Protein AF-A0AAV2ZJT6-F1 (afdb_monomer)

Solvent-accessible surface area (backbone atoms only — not comparable to full-atom values): 19832 Å² total; per-residue (Å²): 139,85,86,78,82,79,82,78,86,83,82,84,78,84,78,89,78,90,81,81,92,81,90,79,84,88,78,92,77,84,87,86,88,82,89,79,92,77,94,75,93,72,88,73,80,78,74,79,75,73,78,72,83,71,79,66,79,66,50,73,65,56,55,50,50,56,49,50,52,54,50,52,52,53,49,54,52,49,52,54,50,52,52,50,51,52,52,51,53,51,50,54,56,43,58,77,75,47,55,73,71,56,49,52,51,48,52,54,53,52,51,52,49,53,52,51,51,51,47,49,52,60,76,41,67,83,38,82,87,46,49,64,57,49,50,50,52,50,52,50,51,51,48,51,51,51,50,50,52,48,48,49,68,76,55,57,73,74,79,64,78,66,73,71,72,54,61,64,61,54,50,51,52,52,52,50,50,53,51,51,53,50,49,55,52,50,53,51,51,50,50,51,51,52,51,49,52,55,51,50,57,55,51,56,65,62,58,77,79,65,89,78,82,89,82,91,84,88,88,88,80,90,77,78,96,78,70,81,75,58,57,63,59,49,51,52,50,50,51,51,53,51,49,51,52,52,50,52,54,48,52,56,50,51,52,56,48,51,54,50,50,55,51,49,54,53,50,53,52,50,50,54,52,49,50,50,52,51,50,52,52,48,48,57,57,79,43,62,77,47,70,65,59,76,41,52,69,56,53,52,52,53,53,61,71,68,54,77,94,80,85,86,88,86,87,128

Nearest PDB structures (foldseek):
  5f5p-assembly2_G  TM=2.891E-01  e=8.525E+00  Homo sapiens

Radius of gyration: 43.5 Å; Cα contacts (8 Å, |Δi|>4): 27; chains: 1; bounding box: 106×66×152 Å

Structure (mmCIF, N/CA/C/O backbone):
data_AF-A0AAV2ZJT6-F1
#
_entry.id   AF-A0AAV2ZJT6-F1
#
loop_
_atom_site.group_PDB
_atom_site.id
_atom_site.type_symbol
_atom_site.label_atom_id
_atom_site.label_alt_id
_atom_site.label_comp_id
_atom_site.label_asym_id
_atom_site.label_entity_id
_atom_site.label_seq_id
_atom_site.pdbx_PDB_ins_code
_atom_site.Cartn_x
_atom_site.Cartn_y
_atom_site.Cartn_z
_atom_site.occupancy
_atom_site.B_iso_or_equiv
_atom_site.auth_seq_id
_atom_site.auth_comp_id
_atom_site.auth_asym_id
_atom_site.auth_atom_id
_atom_site.pdbx_PDB_model_num
ATOM 1 N N . MET A 1 1 ? -1.904 -44.479 -3.292 1.00 38.16 1 MET A N 1
ATOM 2 C CA . MET A 1 1 ? -2.074 -43.402 -2.295 1.00 38.16 1 MET A CA 1
ATOM 3 C C . MET A 1 1 ? -0.726 -42.728 -2.102 1.00 38.16 1 MET A C 1
ATOM 5 O O . MET A 1 1 ? 0.174 -43.356 -1.567 1.00 38.16 1 MET A O 1
ATOM 9 N N . ALA A 1 2 ? -0.547 -41.520 -2.636 1.00 36.09 2 ALA A N 1
ATOM 10 C CA . ALA A 1 2 ? 0.710 -40.778 -2.547 1.00 36.09 2 ALA A CA 1
ATOM 11 C C . ALA A 1 2 ? 0.514 -39.602 -1.583 1.00 36.09 2 ALA A C 1
ATOM 13 O O . ALA A 1 2 ? -0.219 -38.663 -1.887 1.00 36.09 2 ALA A O 1
ATOM 14 N N . SER A 1 3 ? 1.126 -39.696 -0.402 1.00 39.28 3 SER A N 1
ATOM 15 C CA . SER A 1 3 ? 1.146 -38.632 0.603 1.00 39.28 3 SER A CA 1
ATOM 16 C C . SER A 1 3 ? 2.279 -37.660 0.273 1.00 39.28 3 SER A C 1
ATOM 18 O O . SER A 1 3 ? 3.456 -37.984 0.426 1.00 39.28 3 SER A O 1
ATOM 20 N N . GLY A 1 4 ? 1.923 -36.484 -0.244 1.00 41.34 4 GLY A N 1
ATOM 21 C CA . GLY A 1 4 ? 2.843 -35.367 -0.431 1.00 41.34 4 GLY A CA 1
ATOM 22 C C . GLY A 1 4 ? 2.945 -34.551 0.854 1.00 41.34 4 GLY A C 1
ATOM 23 O O . GLY A 1 4 ? 2.030 -33.797 1.184 1.00 41.34 4 GLY A O 1
ATOM 24 N N . VAL A 1 5 ? 4.064 -34.690 1.564 1.00 45.91 5 VAL A N 1
ATOM 25 C CA . VAL A 1 5 ? 4.420 -33.873 2.731 1.00 45.91 5 VAL A CA 1
ATOM 26 C C . VAL A 1 5 ? 4.658 -32.431 2.272 1.00 45.91 5 VAL A C 1
ATOM 28 O O . VAL A 1 5 ? 5.620 -32.141 1.560 1.00 45.91 5 VAL A O 1
ATOM 31 N N . ARG A 1 6 ? 3.767 -31.516 2.667 1.00 49.47 6 ARG A N 1
ATOM 32 C CA . ARG A 1 6 ? 3.928 -30.071 2.464 1.00 49.47 6 ARG A CA 1
ATOM 33 C C . ARG A 1 6 ? 4.940 -29.551 3.487 1.00 49.47 6 ARG A C 1
ATOM 35 O O . ARG A 1 6 ? 4.666 -29.580 4.681 1.00 49.47 6 ARG A O 1
ATOM 42 N N . ARG A 1 7 ? 6.106 -29.085 3.030 1.00 45.44 7 ARG A N 1
ATOM 43 C CA . ARG A 1 7 ? 7.038 -28.316 3.870 1.00 45.44 7 ARG A CA 1
ATOM 44 C C . ARG A 1 7 ? 6.445 -26.928 4.110 1.00 45.44 7 ARG A C 1
ATOM 46 O O . ARG A 1 7 ? 6.243 -26.182 3.153 1.00 45.44 7 ARG A O 1
ATOM 53 N N . GLY A 1 8 ? 6.144 -26.626 5.370 1.00 40.59 8 GLY A N 1
ATOM 54 C CA . GLY A 1 8 ? 5.831 -25.277 5.831 1.00 40.59 8 GLY A CA 1
ATOM 55 C C . GLY A 1 8 ? 7.055 -24.368 5.719 1.00 40.59 8 GLY A C 1
ATOM 56 O O . GLY A 1 8 ? 8.192 -24.828 5.810 1.00 40.59 8 GLY A O 1
ATOM 57 N N . VAL A 1 9 ? 6.797 -23.091 5.461 1.00 37.19 9 VAL A N 1
ATOM 58 C CA . VAL A 1 9 ? 7.782 -22.008 5.491 1.00 37.19 9 VAL A CA 1
ATOM 59 C C . VAL A 1 9 ? 7.888 -21.545 6.943 1.00 37.19 9 VAL A C 1
ATOM 61 O O . VAL A 1 9 ? 6.897 -21.068 7.491 1.00 37.19 9 VAL A O 1
ATOM 64 N N . GLU A 1 10 ? 9.057 -21.711 7.559 1.00 39.75 10 GLU A N 1
ATOM 65 C CA . GLU A 1 10 ? 9.407 -21.041 8.816 1.00 39.75 10 GLU A CA 1
ATOM 66 C C . GLU A 1 10 ? 9.869 -19.613 8.505 1.00 39.75 10 GLU A C 1
ATOM 68 O O . GLU A 1 10 ? 10.658 -19.386 7.583 1.00 39.75 10 GLU A O 1
ATOM 73 N N . PHE A 1 11 ? 9.328 -18.652 9.250 1.00 34.97 11 PHE A N 1
ATOM 74 C CA . PHE A 1 11 ? 9.766 -17.264 9.251 1.00 34.97 11 PHE A CA 1
ATOM 75 C C . PHE A 1 11 ? 10.739 -17.086 10.417 1.00 34.97 11 PHE A C 1
ATOM 77 O O . PHE A 1 11 ? 10.340 -17.237 11.567 1.00 34.97 11 PHE A O 1
ATOM 84 N N . ASP A 1 12 ? 11.999 -16.776 10.113 1.00 43.06 12 ASP A N 1
ATOM 85 C CA . ASP A 1 12 ? 12.955 -16.310 11.116 1.00 43.06 12 ASP A CA 1
ATOM 86 C C . ASP A 1 12 ? 12.688 -14.825 11.412 1.00 43.06 12 ASP A C 1
ATOM 88 O O . ASP A 1 12 ? 12.829 -13.969 10.531 1.00 43.06 12 ASP A O 1
ATOM 92 N N . ASP A 1 13 ? 12.307 -14.534 12.657 1.00 36.66 13 ASP A N 1
ATOM 93 C CA . ASP A 1 13 ? 12.248 -13.182 13.218 1.00 36.66 13 ASP A CA 1
ATOM 94 C C . ASP A 1 13 ? 13.669 -12.603 13.371 1.00 36.66 13 ASP A C 1
ATOM 96 O O . ASP A 1 13 ? 14.531 -13.240 13.989 1.00 36.66 13 ASP A O 1
ATOM 100 N N . PRO A 1 14 ? 13.957 -11.389 12.866 1.00 47.06 14 PRO A N 1
ATOM 101 C CA . PRO A 1 14 ? 15.216 -10.723 13.155 1.00 47.06 14 PRO A CA 1
ATOM 102 C C . PRO A 1 14 ? 15.160 -10.068 14.540 1.00 47.06 14 PRO A C 1
ATOM 104 O O . PRO A 1 14 ? 14.375 -9.153 14.776 1.00 47.06 14 PRO A O 1
ATOM 107 N N . LYS A 1 15 ? 16.029 -10.533 15.442 1.00 41.72 15 LYS A N 1
ATOM 108 C CA . LYS A 1 15 ? 16.349 -9.853 16.701 1.00 41.72 15 LYS A CA 1
ATOM 109 C C . LYS A 1 15 ? 17.126 -8.561 16.441 1.00 41.72 15 LYS A C 1
ATOM 111 O O . LYS A 1 15 ? 17.995 -8.522 15.569 1.00 41.72 15 LYS A O 1
ATOM 116 N N . ASP A 1 16 ? 16.800 -7.556 17.245 1.00 44.41 16 ASP A N 1
ATOM 117 C CA . ASP A 1 16 ? 17.513 -6.294 17.429 1.00 44.41 16 ASP A CA 1
ATOM 118 C C . ASP A 1 16 ? 18.993 -6.511 17.766 1.00 44.41 16 ASP A C 1
ATOM 120 O O . ASP A 1 16 ? 19.287 -7.258 18.694 1.00 44.41 16 ASP A O 1
ATOM 124 N N . GLU A 1 17 ? 19.895 -5.798 17.083 1.00 39.19 17 GLU A N 1
ATOM 125 C CA . GLU A 1 17 ? 21.181 -5.358 17.646 1.00 39.19 17 GLU A CA 1
ATOM 126 C C . GLU A 1 17 ? 21.579 -4.008 17.021 1.00 39.19 17 GLU A C 1
ATOM 128 O O . GLU A 1 17 ? 21.957 -3.908 15.850 1.00 39.19 17 GLU A O 1
ATOM 133 N N . GLU A 1 18 ? 21.476 -2.955 17.832 1.00 40.94 18 GLU A N 1
ATOM 134 C CA . GLU A 1 18 ? 22.298 -1.753 17.727 1.00 40.94 18 GLU A CA 1
ATOM 135 C C . GLU A 1 18 ? 23.755 -2.121 18.056 1.00 40.94 18 GLU A C 1
ATOM 137 O O . GLU A 1 18 ? 23.985 -2.836 19.024 1.00 40.94 18 GLU A O 1
ATOM 142 N N . HIS A 1 19 ? 24.728 -1.646 17.266 1.00 35.78 19 HIS A N 1
ATOM 143 C CA . HIS A 1 19 ? 25.992 -1.052 17.742 1.00 35.78 19 HIS A CA 1
ATOM 144 C C . HIS A 1 19 ? 26.893 -0.601 16.569 1.00 35.78 19 HIS A C 1
ATOM 146 O O . HIS A 1 19 ? 27.252 -1.363 15.674 1.00 35.78 19 HIS A O 1
ATOM 152 N N . GLU A 1 20 ? 27.189 0.698 16.608 1.00 35.12 20 GLU A N 1
ATOM 153 C CA . GLU A 1 20 ? 28.385 1.469 16.224 1.00 35.12 20 GLU A CA 1
ATOM 154 C C . GLU A 1 20 ? 29.492 0.892 15.301 1.00 35.12 20 GLU A C 1
ATOM 156 O O . GLU A 1 20 ? 30.120 -0.136 15.532 1.00 35.12 20 GLU A O 1
ATOM 161 N N . GLU A 1 21 ? 29.777 1.689 14.262 1.00 36.28 21 GLU A N 1
ATOM 162 C CA . GLU A 1 21 ? 31.087 2.193 13.802 1.00 36.28 21 GLU A CA 1
ATOM 163 C C . GLU A 1 21 ? 32.402 1.436 14.135 1.00 36.28 21 GLU A C 1
ATOM 165 O O . GLU A 1 21 ? 32.933 1.514 15.234 1.00 36.28 21 GLU A O 1
ATOM 170 N N . HIS A 1 22 ? 33.031 0.823 13.116 1.00 32.81 22 HIS A N 1
ATOM 171 C CA . HIS A 1 22 ? 34.330 1.226 12.518 1.00 32.81 22 HIS A CA 1
ATOM 172 C C . HIS A 1 22 ? 35.025 0.080 11.735 1.00 32.81 22 HIS A C 1
ATOM 174 O O . HIS A 1 22 ? 35.281 -1.011 12.227 1.00 32.81 22 HIS A O 1
ATOM 180 N N . VAL A 1 23 ? 35.386 0.395 10.483 1.00 37.47 23 VAL A N 1
ATOM 181 C CA . VAL A 1 23 ? 36.616 0.035 9.733 1.00 37.47 23 VAL A CA 1
ATOM 182 C C . VAL A 1 23 ? 37.277 -1.343 9.975 1.00 37.47 23 VAL A C 1
ATOM 184 O O . VAL A 1 23 ? 38.026 -1.511 10.925 1.00 37.47 23 VAL A O 1
ATOM 187 N N . ALA A 1 24 ? 37.217 -2.242 8.975 1.00 34.41 24 ALA A N 1
ATOM 188 C CA . ALA A 1 24 ? 38.392 -2.824 8.282 1.00 34.41 24 ALA A CA 1
ATOM 189 C C . ALA A 1 24 ? 38.018 -3.947 7.281 1.00 34.41 24 ALA A C 1
ATOM 191 O O . ALA A 1 24 ? 37.059 -4.692 7.443 1.00 34.41 24 ALA A O 1
ATOM 192 N N . ARG A 1 25 ? 38.817 -4.058 6.209 1.00 36.03 25 ARG A N 1
ATOM 193 C CA . ARG A 1 25 ? 38.743 -5.029 5.091 1.00 36.03 25 ARG A CA 1
ATOM 194 C C . ARG A 1 25 ? 38.558 -6.503 5.519 1.00 36.03 25 ARG A C 1
ATOM 196 O O . ARG A 1 25 ? 39.241 -6.933 6.444 1.00 36.03 25 ARG A O 1
ATOM 203 N N . PRO A 1 26 ? 37.861 -7.354 4.732 1.00 36.19 26 PRO A N 1
ATOM 204 C CA . PRO A 1 26 ? 37.855 -8.788 4.990 1.00 36.19 26 PRO A CA 1
ATOM 205 C C . PRO A 1 26 ? 39.044 -9.494 4.319 1.00 36.19 26 PRO A C 1
ATOM 207 O O . PRO A 1 26 ? 39.152 -9.582 3.091 1.00 36.19 26 PRO A O 1
ATOM 210 N N . SER A 1 27 ? 39.918 -10.041 5.162 1.00 30.58 27 SER A N 1
ATOM 211 C CA . SER A 1 27 ? 40.789 -11.174 4.851 1.00 30.58 27 SER A CA 1
ATOM 212 C C . SER A 1 27 ? 39.940 -12.452 4.850 1.00 30.58 27 SER A C 1
ATOM 214 O O . SER A 1 27 ? 39.223 -12.726 5.809 1.00 30.58 27 SER A O 1
ATOM 216 N N . ARG A 1 28 ? 39.982 -13.233 3.765 1.00 37.25 28 ARG A N 1
ATOM 217 C CA . ARG A 1 28 ? 39.309 -14.539 3.681 1.00 37.25 28 ARG A CA 1
ATOM 218 C C . ARG A 1 28 ? 40.076 -15.568 4.517 1.00 37.25 28 ARG A C 1
ATOM 220 O O . ARG A 1 28 ? 41.201 -15.911 4.160 1.00 37.25 28 ARG A O 1
ATOM 227 N N . ARG A 1 29 ? 39.439 -16.140 5.542 1.00 33.09 29 ARG A N 1
ATOM 228 C CA . ARG A 1 29 ? 39.804 -17.454 6.093 1.00 33.09 29 ARG A CA 1
ATOM 229 C C . ARG A 1 29 ? 38.641 -18.422 5.931 1.00 33.09 29 ARG A C 1
ATOM 231 O O . ARG A 1 29 ? 37.508 -18.114 6.278 1.00 33.09 29 ARG A O 1
ATOM 238 N N . HIS A 1 30 ? 38.970 -19.571 5.355 1.00 32.84 30 HIS A N 1
ATOM 239 C CA . HIS A 1 30 ? 38.119 -20.743 5.276 1.00 32.84 30 HIS A CA 1
ATOM 240 C C . HIS A 1 30 ? 38.030 -21.413 6.649 1.00 32.84 30 HIS A C 1
ATOM 242 O O . HIS A 1 30 ? 39.018 -21.488 7.379 1.00 32.84 30 HIS A O 1
ATOM 248 N N . THR A 1 31 ? 36.829 -21.885 6.954 1.00 37.38 31 THR A N 1
ATOM 249 C CA . THR A 1 31 ? 36.490 -22.805 8.032 1.00 37.38 31 THR A CA 1
ATOM 250 C C . THR A 1 31 ? 37.162 -24.158 7.809 1.00 37.38 31 THR A C 1
ATOM 252 O O . THR A 1 31 ? 37.303 -24.595 6.671 1.00 37.38 31 THR A O 1
ATOM 255 N N . ASN A 1 32 ? 37.549 -24.827 8.893 1.00 33.84 32 ASN A N 1
ATOM 256 C CA . ASN A 1 32 ? 37.637 -26.283 8.951 1.00 33.84 32 ASN A CA 1
ATOM 257 C C . ASN A 1 32 ? 37.461 -26.703 10.411 1.00 33.84 32 ASN A C 1
ATOM 259 O O . ASN A 1 32 ? 38.310 -26.416 11.252 1.00 33.84 32 ASN A O 1
ATOM 263 N N . SER A 1 33 ? 36.352 -27.379 10.693 1.00 36.88 33 SER A N 1
ATOM 264 C CA . SER A 1 33 ? 36.158 -28.162 11.904 1.00 36.88 33 SER A CA 1
ATOM 265 C C . SER A 1 33 ? 35.957 -29.630 11.525 1.00 36.88 33 SER A C 1
ATOM 267 O O . SER A 1 33 ? 35.158 -29.943 10.646 1.00 36.88 33 SER A O 1
ATOM 269 N N . LYS A 1 34 ? 36.706 -30.474 12.243 1.00 37.81 34 LYS A N 1
ATOM 270 C CA . LYS A 1 34 ? 36.394 -31.808 12.788 1.00 37.81 34 LYS A CA 1
ATOM 271 C C . LYS A 1 34 ? 37.360 -32.944 12.431 1.00 37.81 34 LYS A C 1
ATOM 273 O O . LYS A 1 34 ? 37.471 -33.353 11.286 1.00 37.81 34 LYS A O 1
ATOM 278 N N . GLU A 1 35 ? 37.998 -33.394 13.518 1.00 37.53 35 GLU A N 1
ATOM 279 C CA . GLU A 1 35 ? 38.126 -34.770 14.030 1.00 37.53 35 GLU A CA 1
ATOM 280 C C . GLU A 1 35 ? 38.693 -35.871 13.126 1.00 37.53 35 GLU A C 1
ATOM 282 O O . GLU A 1 35 ? 38.236 -36.096 12.013 1.00 37.53 35 GLU A O 1
ATOM 287 N N . GLY A 1 36 ? 39.596 -36.673 13.704 1.00 33.50 36 GLY A N 1
ATOM 288 C CA . GLY A 1 36 ? 39.744 -38.072 13.302 1.00 33.50 36 GLY A CA 1
ATOM 289 C C . GLY A 1 36 ? 41.175 -38.568 13.182 1.00 33.50 36 GLY A C 1
ATOM 290 O O . GLY A 1 36 ? 41.810 -38.442 12.143 1.00 33.50 36 GLY A O 1
ATOM 291 N N . SER A 1 37 ? 41.639 -39.197 14.256 1.00 41.44 37 SER A N 1
ATOM 292 C CA . SER A 1 37 ? 42.761 -40.133 14.302 1.00 41.44 37 SER A CA 1
ATOM 293 C C . SER A 1 37 ? 42.694 -41.191 13.188 1.00 41.44 37 SER A C 1
ATOM 295 O O . SER A 1 37 ? 41.684 -41.874 13.043 1.00 41.44 37 SER A O 1
ATOM 297 N N . SER A 1 38 ? 43.772 -41.358 12.420 1.00 41.72 38 SER A N 1
ATOM 298 C CA . SER A 1 38 ? 44.392 -42.662 12.128 1.00 41.72 38 SER A CA 1
ATOM 299 C C . SER A 1 38 ? 45.550 -42.497 11.142 1.00 41.72 38 SER A C 1
ATOM 301 O O . SER A 1 38 ? 45.494 -41.781 10.144 1.00 41.72 38 SER A O 1
ATOM 303 N N . SER A 1 39 ? 46.647 -43.159 11.480 1.00 54.91 39 SER A N 1
ATOM 304 C CA . SER A 1 39 ? 47.887 -43.252 10.728 1.00 54.91 39 SER A CA 1
ATOM 305 C C . SER A 1 39 ? 47.687 -43.823 9.323 1.00 54.91 39 SER A C 1
ATOM 307 O O . SER A 1 39 ? 47.278 -44.972 9.169 1.00 54.91 39 SER A O 1
ATOM 309 N N . SER A 1 40 ? 48.126 -43.090 8.304 1.00 44.56 40 SER A N 1
ATOM 310 C CA . SER A 1 40 ? 48.748 -43.710 7.134 1.00 44.56 40 SER A CA 1
ATOM 311 C C . SER A 1 40 ? 49.798 -42.765 6.551 1.00 44.56 40 SER A C 1
ATOM 313 O O . SER A 1 40 ? 49.521 -41.641 6.136 1.00 44.56 40 SER A O 1
ATOM 315 N N . CYS A 1 41 ? 51.051 -43.216 6.589 1.00 52.31 41 CYS A N 1
ATOM 316 C CA . CYS A 1 41 ? 52.174 -42.577 5.922 1.00 52.31 41 CYS A CA 1
ATOM 317 C C . CYS A 1 41 ? 51.938 -42.591 4.408 1.00 52.31 41 CYS A C 1
ATOM 319 O O . CYS A 1 41 ? 52.146 -43.613 3.758 1.00 52.31 41 CYS A O 1
ATOM 321 N N . ALA A 1 42 ? 51.560 -41.449 3.839 1.00 47.94 42 ALA A N 1
ATOM 322 C CA . ALA A 1 42 ? 51.645 -41.213 2.406 1.00 47.94 42 ALA A CA 1
ATOM 323 C C . ALA A 1 42 ? 52.820 -40.266 2.134 1.00 47.94 42 ALA A C 1
ATOM 325 O O . ALA A 1 42 ? 52.763 -39.071 2.427 1.00 47.94 42 ALA A O 1
ATOM 326 N N . PHE A 1 43 ? 53.901 -40.805 1.568 1.00 48.97 43 PHE A N 1
ATOM 327 C CA . PHE A 1 43 ? 54.972 -40.003 0.985 1.00 48.97 43 PHE A CA 1
ATOM 328 C C . PHE A 1 43 ? 54.407 -39.215 -0.204 1.00 48.97 43 PHE A C 1
ATOM 330 O O . PHE A 1 43 ? 54.273 -39.732 -1.310 1.00 48.97 43 PHE A O 1
ATOM 337 N N . VAL A 1 44 ? 54.053 -37.947 0.015 1.00 54.12 44 VAL A N 1
ATOM 338 C CA . VAL A 1 44 ? 53.655 -37.042 -1.067 1.00 54.12 44 VAL A CA 1
ATOM 339 C C . VAL A 1 44 ? 54.915 -36.429 -1.665 1.00 54.12 44 VAL A C 1
ATOM 341 O O . VAL A 1 44 ? 55.490 -35.485 -1.120 1.00 54.12 44 VAL A O 1
ATOM 344 N N . PHE A 1 45 ? 55.332 -36.935 -2.826 1.00 50.75 45 PHE A N 1
ATOM 345 C CA . PHE A 1 45 ? 56.285 -36.234 -3.679 1.00 50.75 45 PHE A CA 1
ATOM 346 C C . PHE A 1 45 ? 55.671 -34.897 -4.109 1.00 50.75 45 PHE A C 1
ATOM 348 O O . PHE A 1 45 ? 54.832 -34.828 -5.008 1.00 50.75 45 PHE A O 1
ATOM 355 N N . ARG A 1 46 ? 56.101 -33.797 -3.483 1.00 59.66 46 ARG A N 1
ATOM 356 C CA . ARG A 1 46 ? 55.871 -32.456 -4.028 1.00 59.66 46 ARG A CA 1
ATOM 357 C C . ARG A 1 46 ? 56.750 -32.289 -5.261 1.00 59.66 46 ARG A C 1
ATOM 359 O O . ARG A 1 46 ? 57.860 -31.768 -5.187 1.00 59.66 46 ARG A O 1
ATOM 366 N N . VAL A 1 47 ? 56.227 -32.693 -6.415 1.00 58.94 47 VAL A N 1
ATOM 367 C CA . VAL A 1 47 ? 56.768 -32.254 -7.700 1.00 58.94 47 VAL A CA 1
ATOM 368 C C . VAL A 1 47 ? 56.598 -30.739 -7.749 1.00 58.94 47 VAL A C 1
ATOM 370 O O . VAL A 1 47 ? 55.489 -30.214 -7.877 1.00 58.94 47 VAL A O 1
ATOM 373 N N . LYS A 1 48 ? 57.712 -30.016 -7.604 1.00 53.66 48 LYS A N 1
ATOM 374 C CA . LYS A 1 48 ? 57.789 -28.584 -7.879 1.00 53.66 48 LYS A CA 1
ATOM 375 C C . LYS A 1 48 ? 57.461 -28.409 -9.357 1.00 53.66 48 LYS A C 1
ATOM 377 O O . LYS A 1 48 ? 58.337 -28.513 -10.209 1.00 53.66 48 LYS A O 1
ATOM 382 N N . LYS A 1 49 ? 56.183 -28.169 -9.664 1.00 56.66 49 LYS A N 1
ATOM 383 C CA . LYS A 1 49 ? 55.737 -27.767 -10.997 1.00 56.66 49 LYS A CA 1
ATOM 384 C C . LYS A 1 49 ? 56.401 -26.427 -11.284 1.00 56.66 49 LYS A C 1
ATOM 386 O O . LYS A 1 49 ? 55.903 -25.376 -10.880 1.00 56.66 49 LYS A O 1
ATOM 391 N N . MET A 1 50 ? 57.564 -26.475 -11.931 1.00 50.88 50 MET A N 1
ATOM 392 C CA . MET A 1 50 ? 58.148 -25.309 -12.560 1.00 50.88 50 MET A CA 1
ATOM 393 C C . MET A 1 50 ? 57.081 -24.778 -13.505 1.00 50.88 50 MET A C 1
ATOM 395 O O . MET A 1 50 ? 56.704 -25.430 -14.476 1.00 50.88 50 MET A O 1
ATOM 399 N N . ARG A 1 51 ? 56.520 -23.617 -13.160 1.00 54.25 51 ARG A N 1
ATOM 400 C CA . ARG A 1 51 ? 55.749 -22.827 -14.106 1.00 54.25 51 ARG A CA 1
ATOM 401 C C . ARG A 1 51 ? 56.740 -22.461 -15.197 1.00 54.25 51 ARG A C 1
ATOM 403 O O . ARG A 1 51 ? 57.477 -21.491 -15.054 1.00 54.25 51 ARG A O 1
ATOM 410 N N . SER A 1 52 ? 56.787 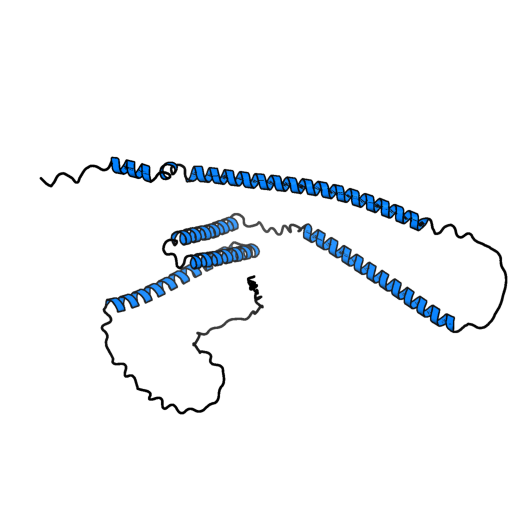-23.270 -16.253 1.00 47.34 52 SER A N 1
ATOM 411 C CA . SER A 1 52 ? 57.354 -22.846 -17.517 1.00 47.34 52 SER A CA 1
ATOM 412 C C . SER A 1 52 ? 56.699 -21.508 -17.813 1.00 47.34 52 SER A C 1
ATOM 414 O O . SER A 1 52 ? 55.472 -21.420 -17.929 1.00 47.34 52 SER A O 1
ATOM 416 N N . SER A 1 53 ? 57.522 -20.467 -17.862 1.00 51.16 53 SER A N 1
ATOM 417 C CA . SER A 1 53 ? 57.213 -19.188 -18.475 1.00 51.16 53 SER A CA 1
ATOM 418 C C . SER A 1 53 ? 56.935 -19.448 -19.959 1.00 51.16 53 SER A C 1
ATOM 420 O O . SER A 1 53 ? 57.698 -19.077 -20.846 1.00 51.16 53 SER A O 1
ATOM 422 N N . VAL A 1 54 ? 55.814 -20.103 -20.245 1.00 47.88 54 VAL A N 1
ATOM 423 C CA . VAL A 1 54 ? 55.148 -19.965 -21.519 1.00 47.88 54 VAL A CA 1
ATOM 424 C C . VAL A 1 54 ? 54.591 -18.556 -21.436 1.00 47.88 54 VAL A C 1
ATOM 426 O O . VAL A 1 54 ? 53.502 -18.309 -20.914 1.00 47.88 54 VAL A O 1
ATOM 429 N N . ARG A 1 55 ? 55.401 -17.607 -21.920 1.00 49.97 55 ARG A N 1
ATOM 430 C CA . ARG A 1 55 ? 54.919 -16.429 -22.638 1.00 49.97 55 ARG A CA 1
ATOM 431 C C . ARG A 1 55 ? 54.028 -16.965 -23.760 1.00 49.97 55 ARG A C 1
ATOM 433 O O . ARG A 1 55 ? 54.398 -17.000 -24.923 1.00 49.97 55 ARG A O 1
ATOM 440 N N . SER A 1 56 ? 52.843 -17.427 -23.379 1.00 46.38 56 SER A N 1
ATOM 441 C CA . SER A 1 56 ? 51.708 -17.534 -24.260 1.00 46.38 56 SER A CA 1
ATOM 442 C C . SER A 1 56 ? 51.491 -16.096 -24.666 1.00 46.38 56 SER A C 1
ATOM 444 O O . SER A 1 56 ? 51.123 -15.258 -23.831 1.00 46.38 56 SER A O 1
ATOM 446 N N . SER A 1 57 ? 51.799 -15.806 -25.924 1.00 51.25 57 SER A N 1
ATOM 447 C CA . SER A 1 57 ? 51.250 -14.688 -26.665 1.00 51.25 57 SER A CA 1
ATOM 448 C C . SER A 1 57 ? 49.731 -14.754 -26.518 1.00 51.25 57 SER A C 1
ATOM 450 O O . SER A 1 57 ? 49.011 -15.274 -27.364 1.00 51.25 57 SER A O 1
ATOM 452 N N . THR A 1 58 ? 49.227 -14.268 -25.386 1.00 52.84 58 THR A N 1
ATOM 453 C CA . THR A 1 58 ? 47.845 -13.849 -25.266 1.00 52.84 58 THR A CA 1
ATOM 454 C C . THR A 1 58 ? 47.738 -12.769 -26.315 1.00 52.84 58 THR A C 1
ATOM 456 O O . THR A 1 58 ? 48.341 -11.703 -26.173 1.00 52.84 58 THR A O 1
ATOM 459 N N . ALA A 1 59 ? 47.097 -13.130 -27.428 1.00 60.09 59 ALA A N 1
ATOM 460 C CA . ALA A 1 59 ? 46.900 -12.268 -28.573 1.00 60.09 59 ALA A CA 1
ATOM 461 C C . ALA A 1 59 ? 46.537 -10.860 -28.075 1.00 60.09 59 ALA A C 1
ATOM 463 O O . ALA A 1 59 ? 45.829 -10.744 -27.066 1.00 60.09 59 ALA A O 1
ATOM 464 N N . PRO A 1 60 ? 46.987 -9.781 -28.734 1.00 62.97 60 PRO A N 1
ATOM 465 C CA . PRO A 1 60 ? 46.680 -8.411 -28.316 1.00 62.97 60 PRO A CA 1
ATOM 466 C C . PRO A 1 60 ? 45.179 -8.191 -28.028 1.00 62.97 60 PRO A C 1
ATOM 468 O O . PRO A 1 60 ? 44.831 -7.379 -27.173 1.00 62.97 60 PRO A O 1
ATOM 471 N N . ALA A 1 61 ? 44.297 -8.985 -28.646 1.00 62.72 61 ALA A N 1
ATOM 472 C CA . ALA A 1 61 ? 42.870 -9.081 -28.349 1.00 62.72 61 ALA A CA 1
ATOM 473 C C . ALA A 1 61 ? 42.517 -9.513 -26.905 1.00 62.72 61 ALA A C 1
ATOM 475 O O . ALA A 1 61 ? 41.649 -8.898 -26.296 1.00 62.72 61 ALA A O 1
ATOM 476 N N . ALA A 1 62 ? 43.189 -10.506 -26.313 1.00 68.88 62 ALA A N 1
ATOM 477 C CA . ALA A 1 62 ? 42.902 -10.988 -24.955 1.00 68.88 62 ALA A CA 1
ATOM 478 C C . ALA A 1 62 ? 43.332 -9.981 -23.871 1.00 68.88 62 ALA A C 1
ATOM 480 O O . ALA A 1 62 ? 42.621 -9.778 -22.887 1.00 68.88 62 ALA A O 1
ATOM 481 N N . ARG A 1 63 ? 44.460 -9.283 -24.077 1.00 71.00 63 ARG A N 1
ATOM 482 C CA . ARG A 1 63 ? 44.884 -8.178 -23.197 1.00 71.00 63 ARG A CA 1
ATOM 483 C C . ARG A 1 63 ? 43.949 -6.972 -23.313 1.00 71.00 63 ARG A C 1
ATOM 485 O O . ARG A 1 63 ? 43.570 -6.408 -22.289 1.00 71.00 63 ARG A O 1
ATOM 492 N N . LYS A 1 64 ? 43.514 -6.628 -24.534 1.00 73.62 64 LYS A N 1
ATOM 493 C CA . LYS A 1 64 ? 42.486 -5.599 -24.767 1.00 73.62 64 LYS A CA 1
ATOM 494 C C . LYS A 1 64 ? 41.143 -5.980 -24.131 1.00 73.62 64 LYS A C 1
ATOM 496 O O . LYS A 1 64 ? 40.543 -5.137 -23.479 1.00 73.62 64 LYS A O 1
ATOM 501 N N . ALA A 1 65 ? 40.706 -7.237 -24.222 1.00 77.19 65 ALA A N 1
ATOM 502 C CA . ALA A 1 65 ? 39.473 -7.712 -23.587 1.00 77.19 65 ALA A CA 1
ATOM 503 C C . ALA A 1 65 ? 39.533 -7.613 -22.053 1.00 77.19 65 ALA A C 1
ATOM 505 O O . ALA A 1 65 ? 38.615 -7.079 -21.436 1.00 77.19 65 ALA A O 1
ATOM 506 N N . GLN A 1 66 ? 40.645 -8.026 -21.437 1.00 80.50 66 GLN A N 1
ATOM 507 C CA . GLN A 1 66 ? 40.832 -7.924 -19.987 1.00 80.50 66 GLN A CA 1
ATOM 508 C C . GLN A 1 66 ? 40.919 -6.463 -19.507 1.00 80.50 66 GLN A C 1
ATOM 510 O O . GLN A 1 66 ? 40.443 -6.121 -18.421 1.00 80.50 66 GLN A O 1
ATOM 515 N N . GLN A 1 67 ? 41.511 -5.578 -20.313 1.00 82.12 67 GLN A N 1
ATOM 516 C CA . GLN A 1 67 ? 41.535 -4.141 -20.045 1.00 82.12 67 GLN A CA 1
ATOM 517 C C . GLN A 1 67 ? 40.137 -3.523 -20.182 1.00 82.12 67 GLN A C 1
ATOM 519 O O . GLN A 1 67 ? 39.714 -2.796 -19.284 1.00 82.12 67 GLN A O 1
ATOM 524 N N . ASN A 1 68 ? 39.390 -3.878 -21.228 1.00 80.06 68 ASN A N 1
ATOM 525 C CA . ASN A 1 68 ? 38.016 -3.426 -21.450 1.00 80.06 68 ASN A CA 1
ATOM 526 C C . ASN A 1 68 ? 37.072 -3.901 -20.338 1.00 80.06 68 ASN A C 1
ATOM 528 O O . ASN A 1 68 ? 36.257 -3.119 -19.858 1.00 80.06 68 ASN A O 1
ATOM 532 N N . GLU A 1 69 ? 37.217 -5.134 -19.851 1.00 82.00 69 GLU A N 1
ATOM 533 C CA . GLU A 1 69 ? 36.437 -5.647 -18.720 1.00 82.00 69 GLU A CA 1
ATOM 534 C C . GLU A 1 69 ? 36.740 -4.877 -17.422 1.00 82.00 69 GLU A C 1
ATOM 536 O O . GLU A 1 69 ? 35.829 -4.493 -16.683 1.00 82.00 69 GLU A O 1
ATOM 541 N N . ARG A 1 70 ? 38.020 -4.577 -17.154 1.00 82.31 70 ARG A N 1
ATOM 542 C CA . ARG A 1 70 ? 38.428 -3.751 -16.003 1.00 82.31 70 ARG A CA 1
ATOM 543 C C . ARG A 1 70 ? 37.879 -2.329 -16.095 1.00 82.31 70 ARG A C 1
ATOM 545 O O . ARG A 1 70 ? 37.450 -1.786 -15.075 1.00 82.31 70 ARG A O 1
ATOM 552 N N . VAL A 1 71 ? 37.883 -1.735 -17.287 1.00 82.88 71 VAL A N 1
ATOM 553 C CA . VAL A 1 71 ? 37.308 -0.407 -17.540 1.00 82.88 71 VAL A CA 1
ATOM 554 C C . VAL A 1 71 ? 35.790 -0.440 -17.349 1.00 82.88 71 VAL A C 1
ATOM 556 O O . VAL A 1 71 ? 35.279 0.342 -16.552 1.00 82.88 71 VAL A O 1
ATOM 559 N N . ALA A 1 72 ? 35.086 -1.411 -17.936 1.00 81.75 72 ALA A N 1
ATOM 560 C CA . ALA A 1 72 ? 33.639 -1.576 -17.788 1.00 81.75 72 ALA A CA 1
ATOM 561 C C . ALA A 1 72 ? 33.220 -1.810 -16.326 1.00 81.75 72 ALA A C 1
ATOM 563 O O . ALA A 1 72 ? 32.209 -1.279 -15.861 1.00 81.75 72 ALA A O 1
ATOM 564 N N . ARG A 1 73 ? 34.010 -2.565 -15.551 1.00 79.44 73 ARG A N 1
ATOM 565 C CA . ARG A 1 73 ? 33.762 -2.767 -14.116 1.00 79.44 73 ARG A CA 1
ATOM 566 C C . ARG A 1 73 ? 33.944 -1.477 -13.315 1.00 79.44 73 ARG A C 1
ATOM 568 O O . ARG A 1 73 ? 33.118 -1.184 -12.448 1.00 79.44 73 ARG A O 1
ATOM 575 N N . LYS A 1 74 ? 34.993 -0.696 -13.603 1.00 85.00 74 LYS A N 1
ATOM 576 C CA . LYS A 1 74 ? 35.203 0.622 -12.980 1.00 85.00 74 LYS A CA 1
ATOM 577 C C . LYS A 1 74 ? 34.081 1.593 -13.344 1.00 85.00 74 LYS A C 1
ATOM 579 O O . LYS A 1 74 ? 33.590 2.293 -12.466 1.00 85.00 74 LYS A O 1
ATOM 584 N N . GLU A 1 75 ? 33.632 1.591 -14.593 1.00 80.88 75 GLU A N 1
ATOM 585 C CA . GLU A 1 75 ? 32.543 2.445 -15.067 1.00 80.88 75 GLU A CA 1
ATOM 586 C C . GLU A 1 75 ? 31.208 2.098 -14.393 1.00 80.88 75 GLU A C 1
ATOM 588 O O . GLU A 1 75 ? 30.539 2.984 -13.869 1.00 80.88 75 GLU A O 1
ATOM 593 N N . ARG A 1 76 ? 30.858 0.808 -14.286 1.00 79.19 76 ARG A N 1
ATOM 594 C CA . ARG A 1 76 ? 29.670 0.360 -13.533 1.00 79.19 76 ARG A CA 1
ATOM 595 C C . ARG A 1 76 ? 29.737 0.756 -12.061 1.00 79.19 76 ARG A C 1
ATOM 597 O O . ARG A 1 76 ? 28.729 1.159 -11.492 1.00 79.19 76 ARG A O 1
ATOM 604 N N . SER A 1 77 ? 30.914 0.658 -11.440 1.00 81.25 77 SER A N 1
ATOM 605 C CA . SER A 1 77 ? 31.094 1.102 -10.056 1.00 81.25 77 SER A CA 1
ATOM 606 C C . SER A 1 77 ? 30.948 2.615 -9.910 1.00 81.25 77 SER A C 1
ATOM 608 O O . SER A 1 77 ? 30.404 3.052 -8.903 1.00 81.25 77 SER A O 1
ATOM 610 N N . ARG A 1 78 ? 31.427 3.406 -10.878 1.00 84.44 78 ARG A N 1
ATOM 611 C CA . ARG A 1 78 ? 31.253 4.865 -10.884 1.00 84.44 78 ARG A CA 1
ATOM 612 C C . ARG A 1 78 ? 29.786 5.244 -11.060 1.00 84.44 78 ARG A C 1
ATOM 614 O O . ARG A 1 78 ? 29.298 6.045 -10.280 1.00 84.44 78 ARG A O 1
ATOM 621 N N . LYS A 1 79 ? 29.079 4.603 -11.997 1.00 84.62 79 LYS A N 1
ATOM 622 C CA . LYS A 1 79 ? 27.638 4.803 -12.221 1.00 84.62 79 LYS A CA 1
ATOM 623 C C . LYS A 1 79 ? 26.817 4.506 -10.965 1.00 84.62 79 LYS A C 1
ATOM 625 O O . LYS A 1 79 ? 26.044 5.351 -10.547 1.00 84.62 79 LYS A O 1
ATOM 630 N N . ARG A 1 80 ? 27.072 3.373 -10.297 1.00 84.50 80 ARG A N 1
ATOM 631 C CA . ARG A 1 80 ? 26.405 3.031 -9.025 1.00 84.50 80 ARG A CA 1
ATOM 632 C C . ARG A 1 80 ? 26.670 4.048 -7.917 1.00 84.50 80 ARG A C 1
ATOM 634 O O . ARG A 1 80 ? 25.767 4.362 -7.162 1.00 84.50 80 ARG A O 1
ATOM 641 N N . LYS A 1 81 ? 27.907 4.543 -7.797 1.00 85.31 81 LYS A N 1
ATOM 642 C CA . LYS A 1 81 ? 28.242 5.571 -6.801 1.00 85.31 81 LYS A CA 1
ATOM 643 C C . LYS A 1 81 ? 27.561 6.903 -7.112 1.00 85.31 81 LYS A C 1
ATOM 645 O O . LYS A 1 81 ? 27.050 7.527 -6.202 1.00 85.31 81 LYS A O 1
ATOM 650 N N . ALA A 1 82 ? 27.533 7.308 -8.380 1.00 83.88 82 ALA A N 1
ATOM 651 C CA . ALA A 1 82 ? 26.845 8.524 -8.801 1.00 83.88 82 ALA A CA 1
ATOM 652 C C . ALA A 1 82 ? 25.331 8.445 -8.540 1.00 83.88 82 ALA A C 1
ATOM 654 O O . ALA A 1 82 ? 24.758 9.410 -8.062 1.00 83.88 82 ALA A O 1
ATOM 655 N N . GLU A 1 83 ? 24.711 7.289 -8.792 1.00 83.12 83 GLU A N 1
ATOM 656 C CA . GLU A 1 83 ? 23.291 7.039 -8.508 1.00 83.12 83 GLU A CA 1
ATOM 657 C C . GLU A 1 83 ? 22.989 7.107 -7.005 1.00 83.12 83 GLU A C 1
ATOM 659 O O . GLU A 1 83 ? 22.063 7.799 -6.603 1.00 83.12 83 GLU A O 1
ATOM 664 N N . ILE A 1 84 ? 23.818 6.474 -6.165 1.00 84.69 84 ILE A N 1
ATOM 665 C CA . ILE A 1 84 ? 23.683 6.560 -4.701 1.00 84.69 84 ILE A CA 1
ATOM 666 C C . ILE A 1 84 ? 23.846 8.006 -4.225 1.00 84.69 84 ILE A C 1
ATOM 668 O O . ILE A 1 84 ? 23.034 8.471 -3.440 1.00 84.69 84 ILE A O 1
ATOM 672 N N . ASN A 1 85 ? 24.852 8.727 -4.721 1.00 85.81 85 ASN A N 1
ATOM 673 C CA . ASN A 1 85 ? 25.085 10.115 -4.324 1.00 85.81 85 ASN A CA 1
ATOM 674 C C . ASN A 1 85 ? 23.954 11.052 -4.784 1.00 85.81 85 ASN A C 1
ATOM 676 O O . ASN A 1 85 ? 23.631 12.012 -4.094 1.00 85.81 85 ASN A O 1
ATOM 680 N N . ALA A 1 86 ? 23.353 10.791 -5.948 1.00 84.69 86 ALA A N 1
ATOM 681 C CA . ALA A 1 86 ? 22.185 11.533 -6.414 1.00 84.69 86 ALA A CA 1
ATOM 682 C C . ALA A 1 86 ? 20.945 11.224 -5.557 1.00 84.69 86 ALA A C 1
ATOM 684 O O . ALA A 1 86 ? 20.170 12.128 -5.258 1.00 84.69 86 ALA A O 1
ATOM 685 N N . GLU A 1 87 ? 20.774 9.967 -5.127 1.00 81.81 87 GLU A N 1
ATOM 686 C CA . GLU A 1 87 ? 19.718 9.576 -4.185 1.00 81.81 87 GLU A CA 1
ATOM 687 C C . GLU A 1 87 ? 19.888 10.262 -2.823 1.00 81.81 87 GLU A C 1
ATOM 689 O O . GLU A 1 87 ? 18.903 10.770 -2.294 1.00 81.81 87 GLU A O 1
ATOM 694 N N . THR A 1 88 ? 21.107 10.309 -2.275 1.00 85.50 88 THR A N 1
ATOM 695 C CA . THR A 1 88 ? 21.365 10.957 -0.979 1.00 85.50 88 THR A CA 1
ATOM 696 C C . THR A 1 88 ? 21.184 12.466 -1.058 1.00 85.50 88 THR A C 1
ATOM 698 O O . THR A 1 88 ? 20.539 13.028 -0.188 1.00 85.50 88 THR A O 1
ATOM 701 N N . ALA A 1 89 ? 21.652 13.113 -2.131 1.00 85.69 89 ALA A N 1
ATOM 702 C CA . ALA A 1 89 ? 21.447 14.549 -2.330 1.00 85.69 89 ALA A CA 1
ATOM 703 C C . ALA A 1 89 ? 19.954 14.913 -2.441 1.00 85.69 89 ALA A C 1
ATOM 705 O O . ALA A 1 89 ? 19.513 15.909 -1.878 1.00 85.69 89 ALA A O 1
ATOM 706 N N . MET A 1 90 ? 19.156 14.080 -3.122 1.00 83.44 90 MET A N 1
ATOM 707 C CA . MET A 1 90 ? 17.700 14.250 -3.163 1.00 83.44 90 MET A CA 1
ATOM 708 C C . MET A 1 90 ? 17.073 14.041 -1.778 1.00 83.44 90 MET A C 1
ATOM 710 O O . MET A 1 90 ? 16.156 14.764 -1.412 1.00 83.44 90 MET A O 1
ATOM 714 N N . GLU A 1 91 ? 17.534 13.054 -1.004 1.00 85.25 91 GLU A N 1
ATOM 715 C CA . GLU A 1 91 ? 17.026 12.821 0.352 1.00 85.25 91 GLU A CA 1
ATOM 716 C C . GLU A 1 91 ? 17.371 13.977 1.304 1.00 85.25 91 GLU A C 1
ATOM 718 O O . GLU A 1 91 ? 16.521 14.363 2.098 1.00 85.25 91 GLU A O 1
ATOM 723 N N . GLU A 1 92 ? 18.559 14.571 1.187 1.00 85.50 92 GLU A N 1
ATOM 724 C CA . GLU A 1 92 ? 18.968 15.774 1.928 1.00 85.50 92 GLU A CA 1
ATOM 725 C C . GLU A 1 92 ? 18.115 16.998 1.552 1.00 85.50 92 GLU A C 1
ATOM 727 O O . GLU A 1 92 ? 17.638 17.717 2.431 1.00 85.50 92 GLU A O 1
ATOM 732 N N . GLU A 1 93 ? 17.843 17.212 0.258 1.00 83.69 93 GLU A N 1
ATOM 733 C CA . GLU A 1 93 ? 16.935 18.276 -0.195 1.00 83.69 93 GLU A CA 1
ATOM 734 C C . GLU A 1 93 ? 15.527 18.084 0.392 1.00 83.69 93 GLU A C 1
ATOM 736 O O . GLU A 1 93 ? 14.905 19.029 0.878 1.00 83.69 93 GLU A O 1
ATOM 741 N N . LEU A 1 94 ? 15.037 16.843 0.408 1.00 80.94 94 LEU A N 1
ATOM 742 C CA . LEU A 1 94 ? 13.725 16.505 0.952 1.00 80.94 94 LEU A CA 1
ATOM 743 C C . LEU A 1 94 ? 13.653 16.668 2.470 1.00 80.94 94 LEU A C 1
ATOM 745 O O . LEU A 1 94 ? 12.643 17.169 2.955 1.00 80.94 94 LEU A O 1
ATOM 749 N N . GLN A 1 95 ? 14.721 16.345 3.202 1.00 85.00 95 GLN A N 1
ATOM 750 C CA . GLN A 1 95 ? 14.806 16.592 4.647 1.00 85.00 95 GLN A CA 1
ATOM 751 C C . GLN A 1 95 ? 14.663 18.076 4.991 1.00 85.00 95 GLN A C 1
ATOM 753 O O . GLN A 1 95 ? 14.088 18.404 6.020 1.00 85.00 95 GLN A O 1
ATOM 758 N N . SER A 1 96 ? 15.142 18.980 4.129 1.00 82.31 96 SER A N 1
ATOM 759 C CA . SER A 1 96 ? 14.986 20.424 4.353 1.00 82.31 96 SER A CA 1
ATOM 760 C C . SER A 1 96 ? 13.563 20.945 4.106 1.00 82.31 96 SER A C 1
ATOM 762 O O . SER A 1 96 ? 13.215 22.019 4.593 1.00 82.31 96 SER A O 1
ATOM 764 N N . CYS A 1 97 ? 12.743 20.203 3.353 1.00 77.88 97 CYS A N 1
ATOM 765 C CA . CYS A 1 97 ? 11.417 20.640 2.903 1.00 77.88 97 CYS A CA 1
ATOM 766 C C . CYS A 1 97 ? 10.248 19.894 3.568 1.00 77.88 97 CYS A C 1
ATOM 768 O O . CYS A 1 97 ? 9.107 20.331 3.435 1.00 77.88 97 CYS A O 1
ATOM 770 N N . LEU A 1 98 ? 10.497 18.753 4.216 1.00 78.19 98 LEU A N 1
ATOM 771 C CA . LEU A 1 98 ? 9.466 17.830 4.696 1.00 78.19 98 LEU A CA 1
ATOM 772 C C . LEU A 1 98 ? 9.563 17.608 6.206 1.00 78.19 98 LEU A C 1
ATOM 774 O O . LEU A 1 98 ? 10.649 17.601 6.775 1.00 78.19 98 LEU A O 1
ATOM 778 N N . ASN A 1 99 ? 8.414 17.367 6.838 1.00 82.75 99 ASN A N 1
ATOM 779 C CA . ASN A 1 99 ? 8.327 16.997 8.250 1.00 82.75 99 ASN A CA 1
ATOM 780 C C . ASN A 1 99 ? 8.801 15.545 8.493 1.00 82.75 99 ASN A C 1
ATOM 782 O O . ASN A 1 99 ? 8.775 14.719 7.575 1.00 82.75 99 ASN A O 1
ATOM 786 N N . ASP A 1 100 ? 9.161 15.200 9.732 1.00 84.44 100 ASP A N 1
ATOM 787 C CA . ASP A 1 100 ? 9.714 13.886 10.105 1.00 84.44 100 ASP A CA 1
ATOM 788 C C . ASP A 1 100 ? 8.799 12.714 9.706 1.00 84.44 100 ASP A C 1
ATOM 790 O O . ASP A 1 100 ? 9.260 11.727 9.126 1.00 84.44 100 ASP A O 1
ATOM 794 N N . ASP A 1 101 ? 7.485 12.851 9.909 1.00 78.62 101 ASP A N 1
ATOM 795 C CA . ASP A 1 101 ? 6.490 11.841 9.512 1.00 78.62 101 ASP A CA 1
ATOM 796 C C . ASP A 1 101 ? 6.418 11.654 7.985 1.00 78.62 101 ASP A C 1
ATOM 798 O O . ASP A 1 101 ? 6.259 10.539 7.475 1.00 78.62 101 ASP A O 1
ATOM 802 N N . GLN A 1 102 ? 6.574 12.738 7.220 1.00 78.81 102 GLN A N 1
ATOM 803 C CA . GLN A 1 102 ? 6.593 12.682 5.757 1.00 78.81 102 GLN A CA 1
ATOM 804 C C . GLN A 1 102 ? 7.892 12.060 5.244 1.00 78.81 102 GLN A C 1
ATOM 806 O O . GLN A 1 102 ? 7.877 11.285 4.284 1.00 78.81 102 GLN A O 1
ATOM 811 N N . MET A 1 103 ? 9.009 12.359 5.907 1.00 85.69 103 MET A N 1
ATOM 812 C CA . MET A 1 103 ? 10.297 11.735 5.636 1.00 85.69 103 MET A CA 1
ATOM 813 C C . MET A 1 103 ? 10.272 10.236 5.951 1.00 85.69 103 MET A C 1
ATOM 815 O O . MET A 1 103 ? 10.806 9.440 5.172 1.00 85.69 103 MET A O 1
ATOM 819 N N . ALA A 1 104 ? 9.599 9.822 7.028 1.00 86.12 104 ALA A N 1
ATOM 820 C CA . ALA A 1 104 ? 9.381 8.414 7.345 1.00 86.12 104 ALA A CA 1
ATOM 821 C C . ALA A 1 104 ? 8.577 7.707 6.240 1.00 86.12 104 ALA A C 1
ATOM 823 O O . ALA A 1 104 ? 8.992 6.652 5.747 1.00 86.12 104 ALA A O 1
ATOM 824 N N . LEU A 1 105 ? 7.482 8.318 5.772 1.00 84.69 105 LEU A N 1
ATOM 825 C CA . LEU A 1 105 ? 6.687 7.783 4.665 1.00 84.69 105 LEU A CA 1
ATOM 826 C C . LEU A 1 105 ? 7.500 7.687 3.363 1.00 84.69 105 LEU A C 1
ATOM 828 O O . LEU A 1 105 ? 7.479 6.648 2.696 1.00 84.69 105 LEU A O 1
ATOM 832 N N . TYR A 1 106 ? 8.267 8.727 3.026 1.00 86.75 106 TYR A N 1
ATOM 833 C CA . TYR A 1 106 ? 9.169 8.718 1.875 1.00 86.75 106 TYR A CA 1
ATOM 834 C C . TYR A 1 106 ? 10.174 7.563 1.951 1.00 86.75 106 TYR A C 1
ATOM 836 O O . TYR A 1 106 ? 10.323 6.822 0.977 1.00 86.75 106 TYR A O 1
ATOM 844 N N . ARG A 1 107 ? 10.812 7.337 3.106 1.00 89.56 107 ARG A N 1
ATOM 845 C CA . ARG A 1 107 ? 11.766 6.230 3.299 1.00 89.56 107 ARG A CA 1
ATOM 846 C C . ARG A 1 107 ? 11.116 4.856 3.120 1.00 89.56 107 ARG A C 1
ATOM 848 O O . ARG A 1 107 ? 11.731 3.970 2.513 1.00 89.56 107 ARG A O 1
ATOM 855 N N . ILE A 1 108 ? 9.875 4.672 3.579 1.00 89.50 108 ILE A N 1
ATOM 856 C CA . ILE A 1 108 ? 9.110 3.428 3.387 1.00 89.50 108 ILE A CA 1
ATOM 857 C C . ILE A 1 108 ? 8.846 3.188 1.897 1.00 89.50 108 ILE A C 1
ATOM 859 O O . ILE A 1 108 ? 9.204 2.130 1.366 1.00 89.50 108 ILE A O 1
ATOM 863 N N . VAL A 1 109 ? 8.285 4.181 1.200 1.00 86.75 109 VAL A N 1
ATOM 864 C CA . VAL A 1 109 ? 7.983 4.095 -0.239 1.00 86.75 109 VAL A CA 1
ATOM 865 C C . VAL A 1 109 ? 9.263 3.866 -1.043 1.00 86.75 109 VAL A C 1
ATOM 867 O O . VAL A 1 109 ? 9.322 2.972 -1.888 1.00 86.75 109 VAL A O 1
ATOM 870 N N . HIS A 1 110 ? 10.328 4.601 -0.730 1.00 86.00 110 HIS A N 1
ATOM 871 C CA . HIS A 1 110 ? 11.632 4.459 -1.368 1.00 86.00 110 HIS A CA 1
ATOM 872 C C . HIS A 1 110 ? 12.201 3.044 -1.208 1.00 86.00 110 HIS A C 1
ATOM 874 O O . HIS A 1 110 ? 12.654 2.427 -2.178 1.00 86.00 110 HIS A O 1
ATOM 880 N N . THR A 1 111 ? 12.121 2.484 -0.000 1.00 89.00 111 THR A N 1
ATOM 881 C CA . THR A 1 111 ? 12.569 1.116 0.285 1.00 89.00 111 THR A CA 1
ATOM 882 C C . THR A 1 111 ? 11.756 0.087 -0.501 1.00 89.00 111 THR A C 1
ATOM 884 O O . THR A 1 111 ? 12.331 -0.844 -1.076 1.00 89.00 111 THR A O 1
ATOM 887 N N . GLN A 1 112 ? 10.437 0.267 -0.584 1.00 88.44 112 GLN A N 1
ATOM 888 C CA . GLN A 1 112 ? 9.533 -0.603 -1.339 1.00 88.44 112 GLN A CA 1
ATOM 889 C C . GLN A 1 112 ? 9.835 -0.570 -2.844 1.00 88.44 112 GLN A C 1
ATOM 891 O O . GLN A 1 112 ? 9.950 -1.622 -3.485 1.00 88.44 112 GLN A O 1
ATOM 896 N N . VAL A 1 113 ? 10.035 0.625 -3.403 1.00 85.75 113 VAL A N 1
ATOM 897 C CA . VAL A 1 113 ? 10.425 0.823 -4.804 1.00 85.75 113 VAL A CA 1
ATOM 898 C C . VAL A 1 113 ? 11.765 0.143 -5.083 1.00 85.75 113 VAL A C 1
ATOM 900 O O . VAL A 1 113 ? 11.880 -0.630 -6.035 1.00 85.75 113 VAL A O 1
ATOM 903 N N . LYS A 1 114 ? 12.762 0.325 -4.210 1.00 86.81 114 LYS A N 1
ATOM 904 C CA . LYS A 1 114 ? 14.094 -0.284 -4.349 1.00 86.81 114 LYS A CA 1
ATOM 905 C C . LYS A 1 114 ? 14.050 -1.812 -4.282 1.00 86.81 114 LYS A C 1
ATOM 907 O O . LYS A 1 114 ? 14.738 -2.479 -5.058 1.00 86.81 114 LYS A O 1
ATOM 912 N N . LYS A 1 115 ? 13.241 -2.384 -3.383 1.00 89.12 115 LYS A N 1
ATOM 913 C CA . LYS A 1 115 ? 13.011 -3.838 -3.289 1.00 89.12 115 LYS A CA 1
ATOM 914 C C . LYS A 1 115 ? 12.338 -4.377 -4.551 1.00 89.12 115 LYS A C 1
ATOM 916 O O . LYS A 1 115 ? 12.816 -5.362 -5.114 1.00 89.12 115 LYS A O 1
ATOM 921 N N . SER A 1 116 ? 11.297 -3.701 -5.030 1.00 82.44 116 SER A N 1
ATOM 922 C CA . SER A 1 116 ? 10.570 -4.083 -6.247 1.00 82.44 116 SER A CA 1
ATOM 923 C C . SER A 1 116 ? 11.484 -4.040 -7.469 1.00 82.44 116 SER A C 1
ATOM 925 O O . SER A 1 116 ? 11.577 -5.011 -8.207 1.00 82.44 116 SER A O 1
ATOM 927 N N . LEU A 1 117 ? 12.274 -2.978 -7.617 1.00 82.81 117 LEU A N 1
ATOM 928 C CA . LEU A 1 117 ? 13.215 -2.815 -8.722 1.00 82.81 117 LEU A CA 1
ATOM 929 C C . LEU A 1 117 ? 14.328 -3.874 -8.706 1.00 82.81 117 LEU A C 1
ATOM 931 O O . LEU A 1 117 ? 14.698 -4.408 -9.752 1.00 82.81 117 LEU A O 1
ATOM 935 N N . LYS A 1 118 ? 14.844 -4.229 -7.520 1.00 86.75 118 LYS A N 1
ATOM 936 C CA . LYS A 1 118 ? 15.784 -5.353 -7.357 1.00 86.75 118 LYS A CA 1
ATOM 937 C C . LYS A 1 118 ? 15.149 -6.681 -7.765 1.00 86.75 118 LYS A C 1
ATOM 939 O O . LYS A 1 118 ? 15.801 -7.458 -8.459 1.00 86.75 118 LYS A O 1
ATOM 944 N N . ARG A 1 119 ? 13.901 -6.924 -7.359 1.00 86.81 119 ARG A N 1
ATOM 945 C CA . ARG A 1 119 ? 13.149 -8.133 -7.704 1.00 86.81 119 ARG A CA 1
ATOM 946 C C . ARG A 1 119 ? 12.932 -8.236 -9.212 1.00 86.81 119 ARG A C 1
ATOM 948 O O . ARG A 1 119 ? 13.335 -9.232 -9.798 1.00 86.81 119 ARG A O 1
ATOM 955 N N . THR A 1 120 ? 12.450 -7.177 -9.858 1.00 81.75 120 THR A N 1
ATOM 956 C CA . THR A 1 120 ? 12.264 -7.136 -11.314 1.00 81.75 120 THR A CA 1
ATOM 957 C C . THR A 1 120 ? 13.588 -7.331 -12.058 1.00 81.75 120 THR A C 1
ATOM 959 O O . THR A 1 120 ? 13.679 -8.129 -12.989 1.00 81.75 120 THR A O 1
ATOM 962 N N . LYS A 1 121 ? 14.671 -6.676 -11.613 1.00 83.06 121 LYS A N 1
ATOM 963 C CA . LYS A 1 121 ? 16.011 -6.879 -12.192 1.00 83.06 121 LYS A CA 1
ATOM 964 C C . LYS A 1 121 ? 16.496 -8.326 -12.047 1.00 83.06 121 LYS A C 1
ATOM 966 O O . LYS A 1 121 ? 17.152 -8.819 -12.960 1.00 83.06 121 LYS A O 1
ATOM 971 N N . ALA A 1 122 ? 16.190 -8.999 -10.936 1.00 85.00 122 ALA A N 1
ATOM 972 C CA . ALA A 1 122 ? 16.545 -10.400 -10.718 1.00 85.00 122 ALA A CA 1
ATOM 973 C C . ALA A 1 122 ? 15.703 -11.355 -11.581 1.00 85.00 122 ALA A C 1
ATOM 975 O O . ALA A 1 122 ? 16.265 -12.228 -12.240 1.00 85.00 122 ALA A O 1
ATOM 976 N N . GLU A 1 123 ? 14.385 -11.152 -11.637 1.00 80.75 123 GLU A N 1
ATOM 977 C CA . GLU A 1 123 ? 13.441 -11.975 -12.408 1.00 80.75 123 GLU A CA 1
ATOM 978 C C . GLU A 1 123 ? 13.746 -11.960 -13.914 1.00 80.75 123 GLU A C 1
ATOM 980 O O . GLU A 1 123 ? 13.602 -12.974 -14.597 1.00 80.75 123 GLU A O 1
ATOM 985 N N . PHE A 1 124 ? 14.243 -10.836 -14.436 1.00 78.06 124 PHE A N 1
ATOM 986 C CA . PHE A 1 124 ? 14.554 -10.678 -15.858 1.00 78.06 124 PHE A CA 1
ATOM 987 C C . PHE A 1 124 ? 16.056 -10.698 -16.184 1.00 78.06 124 PHE A C 1
ATOM 989 O O . PHE A 1 124 ? 16.431 -10.467 -17.335 1.00 78.06 124 PHE A O 1
ATOM 996 N N . ALA A 1 125 ? 16.931 -11.022 -15.223 1.00 76.06 125 ALA A N 1
ATOM 997 C CA . ALA A 1 125 ? 18.385 -11.050 -15.431 1.00 76.06 125 ALA A CA 1
ATOM 998 C C . ALA A 1 125 ? 18.827 -12.023 -16.542 1.00 76.06 125 ALA A C 1
ATOM 1000 O O . ALA A 1 125 ? 19.818 -11.779 -17.230 1.00 76.06 125 ALA A O 1
ATOM 1001 N N . THR A 1 126 ? 18.088 -13.118 -16.729 1.00 74.50 126 THR A N 1
ATOM 1002 C CA . THR A 1 126 ? 18.373 -14.171 -17.718 1.00 74.50 126 THR A CA 1
ATOM 1003 C C . THR A 1 126 ? 17.712 -13.921 -19.073 1.00 74.50 126 THR A C 1
ATOM 1005 O O . THR A 1 126 ? 18.081 -14.549 -20.064 1.00 74.50 126 THR A O 1
ATOM 1008 N N . SER A 1 127 ? 16.752 -12.995 -19.154 1.00 72.56 127 SER A N 1
ATOM 1009 C CA . SER A 1 127 ? 15.921 -12.809 -20.340 1.00 72.56 127 SER A CA 1
ATOM 1010 C C . SER A 1 127 ? 16.346 -11.562 -21.114 1.00 72.56 127 SER A C 1
ATOM 1012 O O . SER A 1 127 ? 15.871 -10.451 -20.879 1.00 72.56 127 SER A O 1
ATOM 1014 N N . SER A 1 128 ? 17.254 -11.742 -22.078 1.00 66.12 128 SER A N 1
ATOM 1015 C CA . SER A 1 128 ? 17.788 -10.635 -22.885 1.00 66.12 128 SER A CA 1
ATOM 1016 C C . SER A 1 128 ? 16.712 -9.914 -23.716 1.00 66.12 128 SER A C 1
ATOM 1018 O O . SER A 1 128 ? 16.882 -8.722 -23.984 1.00 66.12 128 SER A O 1
ATOM 1020 N N . ALA A 1 129 ? 15.617 -10.614 -24.049 1.00 69.88 129 ALA A N 1
ATOM 1021 C CA . ALA A 1 129 ? 14.456 -10.134 -24.803 1.00 69.88 129 ALA A CA 1
ATOM 1022 C C . ALA A 1 129 ? 13.426 -9.371 -23.950 1.00 69.88 129 ALA A C 1
ATOM 1024 O O . ALA A 1 129 ? 12.590 -8.662 -24.492 1.00 69.88 129 ALA A O 1
ATOM 1025 N N . ARG A 1 130 ? 13.477 -9.489 -22.615 1.00 75.12 130 ARG A N 1
ATOM 1026 C CA . ARG A 1 130 ? 12.544 -8.809 -21.694 1.00 75.12 130 ARG A CA 1
ATOM 1027 C C . ARG A 1 130 ? 13.171 -7.609 -20.983 1.00 75.12 130 ARG A C 1
ATOM 1029 O O . ARG A 1 130 ? 12.610 -7.084 -20.025 1.00 75.12 130 ARG A O 1
ATOM 1036 N N . ARG A 1 131 ? 14.324 -7.138 -21.471 1.00 77.12 131 ARG A N 1
ATOM 1037 C CA . ARG A 1 131 ? 14.984 -5.920 -20.971 1.00 77.12 131 ARG A CA 1
ATOM 1038 C C . ARG A 1 131 ? 14.100 -4.681 -21.085 1.00 77.12 131 ARG A C 1
ATOM 1040 O O . ARG A 1 131 ? 14.215 -3.792 -20.246 1.00 77.12 131 ARG A O 1
ATOM 1047 N N . ASP A 1 132 ? 13.206 -4.648 -22.065 1.00 81.56 132 ASP A N 1
ATOM 1048 C CA . ASP A 1 132 ? 12.285 -3.530 -22.265 1.00 81.56 132 ASP A CA 1
ATOM 1049 C C . ASP A 1 132 ? 11.237 -3.454 -21.149 1.00 81.56 132 ASP A C 1
ATOM 1051 O O . ASP A 1 132 ? 10.918 -2.362 -20.694 1.00 81.56 132 ASP A O 1
ATOM 1055 N N . ILE A 1 133 ? 10.804 -4.602 -20.610 1.00 78.88 133 ILE A N 1
ATOM 1056 C CA . ILE A 1 133 ? 9.910 -4.667 -19.442 1.00 78.88 133 ILE A CA 1
ATOM 1057 C C . ILE A 1 133 ? 10.621 -4.104 -18.211 1.00 78.88 133 ILE A C 1
ATOM 1059 O O . ILE A 1 133 ? 10.063 -3.263 -17.516 1.00 78.88 133 ILE A O 1
ATOM 1063 N N . VAL A 1 134 ? 11.875 -4.502 -17.972 1.00 80.81 134 VAL A N 1
ATOM 1064 C CA . VAL A 1 134 ? 12.669 -3.963 -16.854 1.00 80.81 134 VAL A CA 1
ATOM 1065 C C . VAL A 1 134 ? 12.807 -2.449 -16.974 1.00 80.81 134 VAL A C 1
ATOM 1067 O O . VAL A 1 134 ? 12.539 -1.750 -16.004 1.00 80.81 134 VAL A O 1
ATOM 1070 N N . ARG A 1 135 ? 13.151 -1.936 -18.162 1.00 84.12 135 ARG A N 1
ATOM 1071 C CA . ARG A 1 135 ? 13.262 -0.490 -18.412 1.00 84.12 135 ARG A CA 1
ATOM 1072 C C . ARG A 1 135 ? 11.940 0.239 -18.197 1.00 84.12 135 ARG A C 1
ATOM 1074 O O . ARG A 1 135 ? 11.933 1.274 -17.546 1.00 84.12 135 ARG A O 1
ATOM 1081 N N . LEU A 1 136 ? 10.831 -0.308 -18.695 1.00 83.56 136 LEU A N 1
ATOM 1082 C CA . LEU A 1 136 ? 9.505 0.277 -18.504 1.00 83.56 136 LEU A CA 1
ATOM 1083 C C . LEU A 1 136 ? 9.141 0.326 -17.014 1.00 83.56 136 LEU A C 1
ATOM 1085 O O . LEU A 1 136 ? 8.712 1.359 -16.516 1.00 83.56 136 LEU A O 1
ATOM 1089 N N . THR A 1 137 ? 9.362 -0.769 -16.283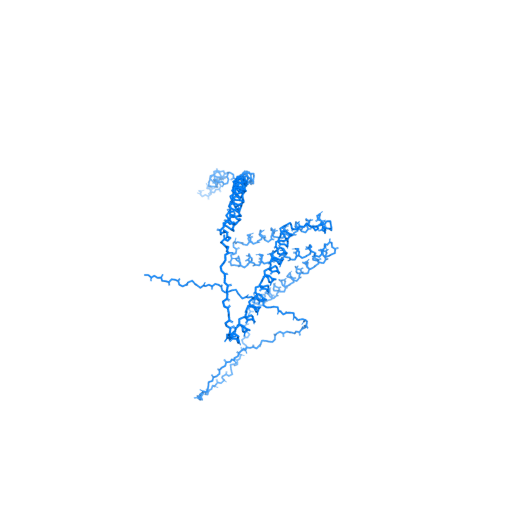 1.00 83.94 137 THR A N 1
ATOM 1090 C CA . THR A 1 137 ? 9.085 -0.820 -14.839 1.00 83.94 137 THR A CA 1
ATOM 1091 C C . THR A 1 137 ? 10.003 0.092 -14.030 1.00 83.94 137 THR A C 1
ATOM 1093 O O . THR A 1 137 ? 9.545 0.703 -13.073 1.00 83.94 137 THR A O 1
ATOM 1096 N N . GLU A 1 138 ? 11.273 0.220 -14.415 1.00 84.31 138 GLU A N 1
ATOM 1097 C CA . GLU A 1 138 ? 12.237 1.133 -13.797 1.00 84.31 138 GLU A CA 1
ATOM 1098 C C . GLU A 1 138 ? 11.814 2.588 -14.005 1.00 84.31 138 GLU A C 1
ATOM 1100 O O . GLU A 1 138 ? 11.706 3.321 -13.024 1.00 84.31 138 GLU A O 1
ATOM 1105 N N . ASN A 1 139 ? 11.454 2.962 -15.235 1.00 88.31 139 ASN A N 1
ATOM 1106 C CA . ASN A 1 139 ? 10.942 4.293 -15.550 1.00 88.31 139 ASN A CA 1
ATOM 1107 C C . ASN A 1 139 ? 9.632 4.591 -14.808 1.00 88.31 139 ASN A C 1
ATOM 1109 O O . ASN A 1 139 ? 9.495 5.665 -14.234 1.00 88.31 139 ASN A O 1
ATOM 1113 N N . ASN A 1 140 ? 8.688 3.646 -14.763 1.00 85.75 140 ASN A N 1
ATOM 1114 C CA . ASN A 1 140 ? 7.411 3.836 -14.068 1.00 85.75 140 ASN A CA 1
ATOM 1115 C C . ASN A 1 140 ? 7.603 3.984 -12.553 1.00 85.75 140 ASN A C 1
ATOM 1117 O O . ASN A 1 140 ? 6.975 4.831 -11.927 1.00 85.75 140 ASN A O 1
ATOM 1121 N N . LEU A 1 141 ? 8.481 3.178 -11.950 1.00 82.50 141 LEU A N 1
ATOM 1122 C CA . LEU A 1 141 ? 8.795 3.270 -10.523 1.00 82.50 141 LEU A CA 1
ATOM 1123 C C . LEU A 1 141 ? 9.513 4.581 -10.180 1.00 82.50 141 LEU A C 1
ATOM 1125 O O . LEU A 1 141 ? 9.234 5.176 -9.141 1.00 82.50 141 LEU A O 1
ATOM 1129 N N . GLN A 1 142 ? 10.411 5.044 -11.052 1.00 83.19 142 GLN A N 1
ATOM 1130 C CA . GLN A 1 142 ? 11.059 6.348 -10.913 1.00 83.19 142 GLN A CA 1
ATOM 1131 C C . GLN A 1 142 ? 10.055 7.494 -11.068 1.00 83.19 142 GLN A C 1
ATOM 1133 O O . GLN A 1 142 ? 10.072 8.401 -10.243 1.00 83.19 142 GLN A O 1
ATOM 1138 N N . ALA A 1 143 ? 9.143 7.415 -12.041 1.00 86.81 143 ALA A N 1
ATOM 1139 C CA . ALA A 1 143 ? 8.073 8.392 -12.223 1.00 86.81 143 ALA A CA 1
ATOM 1140 C C . ALA A 1 143 ? 7.157 8.459 -10.991 1.00 86.81 143 ALA A C 1
ATOM 1142 O O . ALA A 1 143 ? 6.890 9.538 -10.482 1.00 86.81 143 ALA A O 1
ATOM 1143 N N . MET A 1 144 ? 6.754 7.318 -10.423 1.00 84.00 144 MET A N 1
ATOM 1144 C CA . MET A 1 144 ? 5.980 7.315 -9.175 1.00 84.00 144 MET A CA 1
ATOM 1145 C C . MET A 1 144 ? 6.749 7.946 -8.010 1.00 84.00 144 MET A C 1
ATOM 1147 O O . MET A 1 144 ? 6.149 8.650 -7.205 1.00 84.00 144 MET A O 1
ATOM 1151 N N . LYS A 1 145 ? 8.070 7.732 -7.917 1.00 83.38 145 LYS A N 1
ATOM 1152 C CA . LYS A 1 145 ? 8.905 8.394 -6.902 1.00 83.38 145 LYS A CA 1
ATOM 1153 C C . LYS A 1 145 ? 8.900 9.914 -7.092 1.00 83.38 145 LYS A C 1
ATOM 1155 O O . LYS A 1 145 ? 8.752 10.630 -6.107 1.00 83.38 145 LYS A O 1
ATOM 1160 N N . THR A 1 146 ? 9.060 10.409 -8.320 1.00 85.06 146 THR A N 1
ATOM 1161 C CA . THR A 1 146 ? 9.080 11.854 -8.597 1.00 85.06 146 THR A CA 1
ATOM 1162 C C . THR A 1 146 ? 7.717 12.502 -8.395 1.00 85.06 146 THR A C 1
ATOM 1164 O O . THR A 1 146 ? 7.654 13.560 -7.783 1.00 85.06 146 THR A O 1
ATOM 1167 N N . GLU A 1 147 ? 6.639 11.851 -8.833 1.00 86.25 147 GLU A N 1
ATOM 1168 C CA . GLU A 1 147 ? 5.260 12.309 -8.618 1.00 8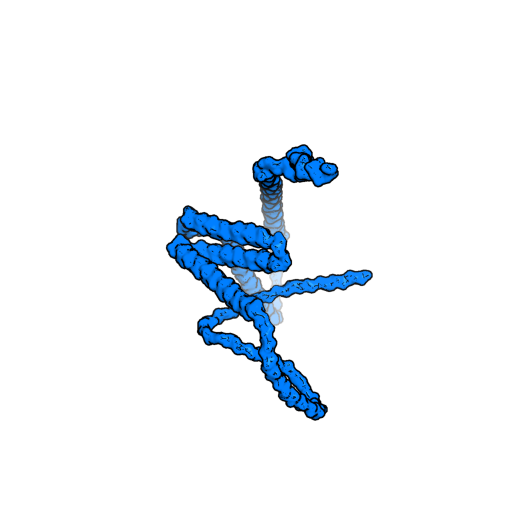6.25 147 GLU A CA 1
ATOM 1169 C C . GLU A 1 147 ? 4.904 12.315 -7.130 1.00 86.25 147 GLU A C 1
ATOM 1171 O O . GLU A 1 147 ? 4.315 13.266 -6.638 1.00 86.25 147 GLU A O 1
ATOM 1176 N N . PHE A 1 148 ? 5.326 11.300 -6.371 1.00 82.06 148 PHE A N 1
ATOM 1177 C CA . PHE A 1 148 ? 5.126 11.272 -4.923 1.00 82.06 148 PHE A CA 1
ATOM 1178 C C . PHE A 1 148 ? 5.887 12.400 -4.216 1.00 82.06 148 PHE A C 1
ATOM 1180 O O . PHE A 1 148 ? 5.358 13.035 -3.311 1.00 82.06 148 PHE A O 1
ATOM 1187 N N . VAL A 1 149 ? 7.117 12.688 -4.647 1.00 81.25 149 VAL A N 1
ATOM 1188 C CA . VAL A 1 149 ? 7.882 13.837 -4.145 1.00 81.25 149 VAL A CA 1
ATOM 1189 C C . VAL A 1 149 ? 7.206 15.161 -4.514 1.00 81.25 149 VAL A C 1
ATOM 1191 O O . VAL A 1 149 ? 7.118 16.043 -3.665 1.00 81.25 149 VAL A O 1
ATOM 1194 N N . ALA A 1 150 ? 6.711 15.303 -5.745 1.00 84.94 150 ALA A N 1
ATOM 1195 C CA . ALA A 1 150 ? 5.970 16.485 -6.178 1.00 84.94 150 ALA A CA 1
ATOM 1196 C C . ALA A 1 150 ? 4.690 16.667 -5.350 1.00 84.94 150 ALA A C 1
ATOM 1198 O O . ALA A 1 150 ? 4.473 17.741 -4.802 1.00 84.94 150 ALA A O 1
ATOM 1199 N N . PHE A 1 151 ? 3.929 15.591 -5.147 1.00 83.69 151 PHE A N 1
ATOM 1200 C CA . PHE A 1 151 ? 2.750 15.553 -4.288 1.00 83.69 151 PHE A CA 1
ATOM 1201 C C . PHE A 1 151 ? 3.073 15.968 -2.848 1.00 83.69 151 PHE A C 1
ATOM 1203 O O . PHE A 1 151 ? 2.343 16.759 -2.265 1.00 83.69 151 PHE A O 1
ATOM 1210 N N . LEU A 1 152 ? 4.177 15.482 -2.271 1.00 78.56 152 LEU A N 1
ATOM 1211 C CA . LEU A 1 152 ? 4.596 15.873 -0.921 1.00 78.56 152 LEU A CA 1
ATOM 1212 C C . LEU A 1 152 ? 5.023 17.348 -0.826 1.00 78.56 152 LEU A C 1
ATOM 1214 O O . LEU A 1 152 ? 4.823 17.956 0.224 1.00 78.56 152 LEU A O 1
ATOM 1218 N N . LYS A 1 153 ? 5.609 17.913 -1.893 1.00 77.06 153 LYS A N 1
ATOM 1219 C CA . LYS A 1 153 ? 5.980 19.337 -1.976 1.00 77.06 153 LYS A CA 1
ATOM 1220 C C . LYS A 1 153 ? 4.755 20.240 -2.178 1.00 77.06 153 LYS A C 1
ATOM 1222 O O . LYS A 1 153 ? 4.688 21.308 -1.582 1.00 77.06 153 LYS A O 1
ATOM 1227 N N . GLU A 1 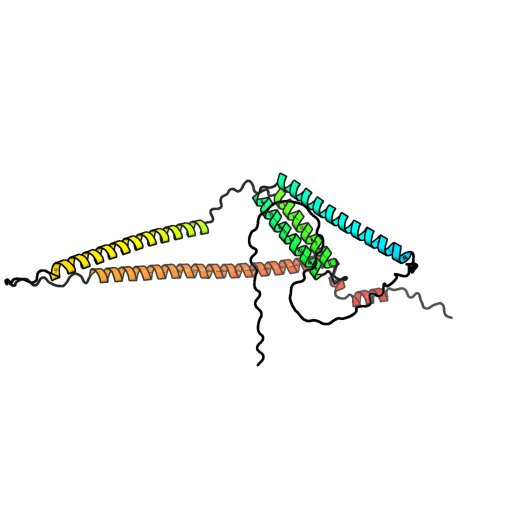154 ? 3.803 19.822 -3.009 1.00 81.25 154 GLU A N 1
ATOM 1228 C CA . GLU A 1 154 ? 2.586 20.578 -3.343 1.00 81.25 154 GLU A CA 1
ATOM 1229 C C . GLU A 1 154 ? 1.521 20.487 -2.241 1.00 81.25 154 GLU A C 1
ATOM 1231 O O . GLU A 1 154 ? 0.832 21.460 -1.943 1.00 81.25 154 GLU A O 1
ATOM 1236 N N . HIS A 1 155 ? 1.437 19.334 -1.581 1.00 68.12 155 HIS A N 1
ATOM 1237 C CA . HIS A 1 155 ? 0.559 19.079 -0.447 1.00 68.12 155 HIS A CA 1
ATOM 1238 C C . HIS A 1 155 ? 1.381 18.816 0.808 1.00 68.12 155 HIS A C 1
ATOM 1240 O O . HIS A 1 155 ? 1.248 17.763 1.438 1.00 68.12 155 HIS A O 1
ATOM 1246 N N . ALA A 1 156 ? 2.228 19.777 1.185 1.00 62.12 156 ALA A N 1
ATOM 1247 C CA . ALA A 1 156 ? 2.802 19.786 2.522 1.00 62.12 156 ALA A CA 1
ATOM 1248 C C . ALA A 1 156 ? 1.622 19.766 3.518 1.00 62.12 156 ALA A C 1
ATOM 1250 O O . ALA A 1 156 ? 0.843 20.722 3.541 1.00 62.12 156 ALA A O 1
ATOM 1251 N N . PRO A 1 157 ? 1.402 18.670 4.271 1.00 56.91 157 PRO A N 1
ATOM 1252 C CA . PRO A 1 157 ? 0.313 18.569 5.212 1.00 56.91 157 PRO A CA 1
ATOM 1253 C C . PRO A 1 157 ? 0.556 19.663 6.237 1.00 56.91 157 PRO A C 1
ATOM 1255 O O . PRO A 1 157 ? 1.545 19.657 6.967 1.00 56.91 157 PRO A O 1
ATOM 1258 N N . GLU A 1 158 ? -0.338 20.636 6.215 1.00 53.00 158 GLU A N 1
ATOM 1259 C CA . GLU A 1 158 ? -0.313 21.838 7.024 1.00 53.00 158 GLU A CA 1
ATOM 1260 C C . GLU A 1 158 ? -0.396 21.431 8.495 1.00 53.00 158 GLU A C 1
ATOM 1262 O O . GLU A 1 158 ? -1.501 21.233 8.978 1.00 53.00 158 GLU A O 1
ATOM 1267 N N . ASN A 1 159 ? 0.752 21.180 9.151 1.00 47.00 159 ASN A N 1
ATOM 1268 C CA . ASN A 1 159 ? 0.891 20.683 10.529 1.00 47.00 159 ASN A CA 1
ATOM 1269 C C . ASN A 1 159 ? -0.401 20.070 11.068 1.00 47.00 159 ASN A C 1
ATOM 1271 O O . ASN A 1 159 ? -1.040 20.584 11.989 1.00 47.00 159 ASN A O 1
ATOM 1275 N N . VAL A 1 160 ? -0.821 18.971 10.440 1.00 48.75 160 VAL A N 1
ATOM 1276 C CA . VAL A 1 160 ? -2.061 18.295 10.792 1.00 48.75 160 VAL A CA 1
ATOM 1277 C C . VAL A 1 160 ? -1.758 17.407 11.998 1.00 48.75 160 VAL A C 1
ATOM 1279 O O . VAL A 1 160 ? -2.005 16.210 12.011 1.00 48.75 160 VAL A O 1
ATOM 1282 N N . ALA A 1 161 ? -1.349 18.052 13.090 1.00 44.88 161 ALA A N 1
ATOM 1283 C CA . ALA A 1 161 ? -1.792 17.698 14.425 1.00 44.88 161 ALA A CA 1
ATOM 1284 C C . ALA A 1 161 ? -3.310 17.950 14.579 1.00 44.88 161 ALA A C 1
ATOM 1286 O O . ALA A 1 161 ? -3.799 18.174 15.684 1.00 44.88 161 ALA A O 1
ATOM 1287 N N . ILE A 1 162 ? -4.108 17.851 13.502 1.00 53.09 162 ILE A N 1
ATOM 1288 C CA . ILE A 1 162 ? -5.481 17.388 13.643 1.00 53.09 162 ILE A CA 1
ATOM 1289 C C . ILE A 1 162 ? -5.331 15.935 14.057 1.00 53.09 162 ILE A C 1
ATOM 1291 O O . ILE A 1 162 ? -5.302 15.011 13.246 1.00 53.09 162 ILE A O 1
ATOM 1295 N N . HIS A 1 163 ? -5.198 15.775 15.368 1.00 53.53 163 HIS A N 1
ATOM 1296 C CA . HIS A 1 163 ? -5.509 14.591 16.125 1.00 53.53 163 HIS A CA 1
ATOM 1297 C C . HIS A 1 163 ? -6.916 14.165 15.697 1.00 53.53 163 HIS A C 1
ATOM 1299 O O . HIS A 1 163 ? -7.912 14.493 16.345 1.00 53.53 163 HIS A O 1
ATOM 1305 N N . ARG A 1 164 ? -7.034 13.493 14.544 1.00 50.06 164 ARG A N 1
ATOM 1306 C CA . ARG A 1 164 ? -8.239 12.772 14.169 1.00 50.06 164 ARG A CA 1
ATOM 1307 C C . ARG A 1 164 ? -8.348 11.720 15.248 1.00 50.06 164 ARG A C 1
ATOM 1309 O O . ARG A 1 164 ? -7.677 10.694 15.180 1.00 50.06 164 ARG A O 1
ATOM 1316 N N . ARG A 1 165 ? -9.124 12.035 16.293 1.00 56.78 165 ARG A N 1
ATOM 1317 C CA . ARG A 1 165 ? -9.482 11.099 17.351 1.00 56.78 165 ARG A CA 1
ATOM 1318 C C . ARG A 1 165 ? -9.933 9.850 16.626 1.00 56.78 165 ARG A C 1
ATOM 1320 O O . ARG A 1 165 ? -10.967 9.857 15.963 1.00 56.78 165 ARG A O 1
ATOM 1327 N N . ASN A 1 166 ? -9.115 8.810 16.698 1.00 68.69 166 ASN A N 1
ATOM 1328 C CA . ASN A 1 166 ? -9.502 7.511 16.210 1.00 68.69 166 ASN A CA 1
ATOM 1329 C C . ASN A 1 166 ? -10.683 7.088 17.097 1.00 68.69 166 ASN A C 1
ATOM 1331 O O . ASN A 1 166 ? -10.491 6.715 18.254 1.00 68.69 166 ASN A O 1
ATOM 1335 N N . LEU A 1 167 ? -11.907 7.278 16.591 1.00 77.12 167 LEU A N 1
ATOM 1336 C CA . LEU A 1 167 ? -13.148 7.058 17.339 1.00 77.12 167 LEU A CA 1
ATOM 1337 C C . LEU A 1 167 ? -13.248 5.606 17.810 1.00 77.12 167 LEU A C 1
ATOM 1339 O O . LEU A 1 167 ? -13.783 5.337 18.881 1.00 77.12 167 LEU A O 1
ATOM 1343 N N . GLU A 1 168 ? -12.670 4.685 17.044 1.00 76.38 168 GLU A N 1
ATOM 1344 C CA . GLU A 1 168 ? -12.563 3.280 17.406 1.00 76.38 168 GLU A CA 1
ATOM 1345 C C . GLU A 1 168 ? -11.596 3.080 18.576 1.00 76.38 168 GLU A C 1
ATOM 1347 O O . GLU A 1 168 ? -11.946 2.422 19.548 1.00 76.38 168 GLU A O 1
ATOM 1352 N N . ASN A 1 169 ? -10.436 3.742 18.568 1.00 78.75 169 ASN A N 1
ATOM 1353 C CA . ASN A 1 169 ? -9.501 3.721 19.699 1.00 78.75 169 ASN A CA 1
ATOM 1354 C C . ASN A 1 169 ? -10.123 4.346 20.967 1.00 78.75 169 ASN A C 1
ATOM 1356 O O . ASN A 1 169 ? -9.986 3.800 22.059 1.00 78.75 169 ASN A O 1
ATOM 1360 N N . ALA A 1 170 ? -10.884 5.438 20.836 1.00 82.38 170 ALA A N 1
ATOM 1361 C CA . ALA A 1 170 ? -11.623 6.032 21.954 1.00 82.38 170 ALA A CA 1
ATOM 1362 C C . ALA A 1 170 ? -12.707 5.086 22.503 1.00 82.38 170 ALA A C 1
ATOM 1364 O O . ALA A 1 170 ? -12.828 4.925 23.717 1.00 82.38 170 ALA A O 1
ATOM 1365 N N . ARG A 1 171 ? -13.452 4.41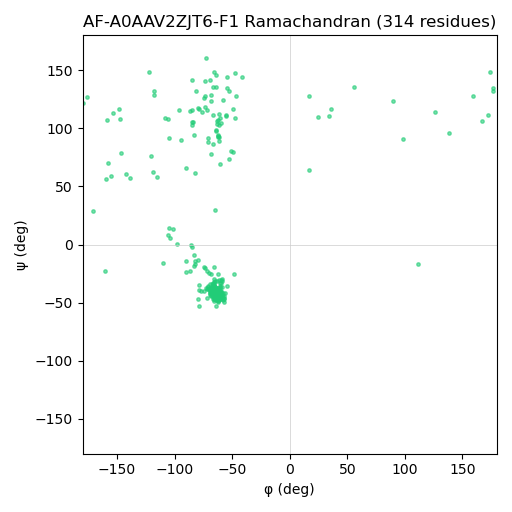1 21.618 1.00 88.31 171 ARG A N 1
ATOM 1366 C CA . ARG A 1 171 ? -14.436 3.389 21.996 1.00 88.31 171 ARG A CA 1
ATOM 1367 C C . ARG A 1 171 ? -13.775 2.202 22.698 1.00 88.31 171 ARG A C 1
ATOM 1369 O O . ARG A 1 171 ? -14.294 1.744 23.708 1.00 88.31 171 ARG A O 1
ATOM 1376 N N . LEU A 1 172 ? -12.648 1.712 22.183 1.00 91.00 172 LEU A N 1
ATOM 1377 C CA . LEU A 1 172 ? -11.902 0.602 22.780 1.00 91.00 172 LEU A CA 1
ATOM 1378 C C . LEU A 1 172 ? -11.373 0.969 24.168 1.00 91.00 172 LEU A C 1
ATOM 1380 O O . LEU A 1 172 ? -11.502 0.171 25.087 1.00 91.00 172 LEU A O 1
ATOM 1384 N N . LYS A 1 173 ? -10.861 2.191 24.352 1.00 91.06 173 LYS A N 1
ATOM 1385 C CA . LYS A 1 173 ? -10.439 2.694 25.668 1.00 91.06 173 LYS A CA 1
ATOM 1386 C C . LYS A 1 173 ? -11.597 2.789 26.660 1.00 91.06 173 LYS A C 1
ATOM 1388 O O . LYS A 1 173 ? -11.433 2.384 27.804 1.00 91.06 173 LYS A O 1
ATOM 1393 N N . ALA A 1 174 ? -12.763 3.271 26.228 1.00 91.06 174 ALA A N 1
ATOM 1394 C CA . ALA A 1 174 ? -13.956 3.306 27.075 1.00 91.06 174 ALA A CA 1
ATOM 1395 C C . ALA A 1 174 ? -14.419 1.893 27.470 1.00 91.06 174 ALA A C 1
ATOM 1397 O O . ALA A 1 174 ? -14.735 1.648 28.630 1.00 91.06 174 ALA A O 1
ATOM 1398 N N . LEU A 1 175 ? -14.397 0.948 26.524 1.00 94.00 175 LEU A N 1
ATOM 1399 C CA . LEU A 1 175 ? -14.731 -0.456 26.774 1.00 94.00 175 LEU A CA 1
ATOM 1400 C C . LEU A 1 175 ? -13.747 -1.108 27.760 1.00 94.00 175 LEU A C 1
ATOM 1402 O O . LEU A 1 175 ? -14.162 -1.845 28.647 1.00 94.00 175 LEU A O 1
ATOM 1406 N N . LEU A 1 176 ? -12.452 -0.812 27.621 1.00 95.31 176 LEU A N 1
ATOM 1407 C CA . LEU A 1 176 ? -11.408 -1.300 28.520 1.00 95.31 176 LEU A CA 1
ATOM 1408 C C . LEU A 1 176 ? -11.600 -0.732 29.931 1.00 95.31 176 LEU A C 1
ATOM 1410 O O . LEU A 1 176 ? -11.596 -1.503 30.881 1.00 95.31 176 LEU A O 1
ATOM 1414 N N . SER A 1 177 ? -11.869 0.572 30.057 1.00 95.44 177 SER A N 1
ATOM 1415 C CA . SER A 1 177 ? -12.191 1.208 31.344 1.00 95.44 177 SER A CA 1
ATOM 1416 C C . SER A 1 177 ? -13.394 0.546 32.014 1.00 95.44 177 SER A C 1
ATOM 1418 O O . SER A 1 177 ? -13.311 0.181 33.180 1.00 95.44 177 SER A O 1
ATOM 1420 N N . MET A 1 178 ? -14.475 0.304 31.265 1.00 95.69 178 MET A N 1
ATOM 1421 C CA . MET A 1 178 ? -15.651 -0.401 31.784 1.00 95.69 178 MET A CA 1
ATOM 1422 C C . MET A 1 178 ? -15.324 -1.819 32.263 1.00 95.69 178 MET A C 1
ATOM 1424 O O . MET A 1 178 ? -15.796 -2.237 33.315 1.00 95.69 178 MET A O 1
ATOM 1428 N N . TYR A 1 179 ? -14.536 -2.584 31.501 1.00 96.56 179 TYR A N 1
ATOM 1429 C CA . TYR A 1 179 ? -14.143 -3.926 31.933 1.00 96.56 179 TYR A CA 1
ATOM 1430 C C . TYR A 1 179 ? -13.224 -3.896 33.148 1.00 96.56 179 TYR A C 1
ATOM 1432 O O . TYR A 1 179 ? -13.322 -4.769 34.002 1.00 96.56 179 TYR A O 1
ATOM 1440 N N . GLN A 1 180 ? -12.365 -2.889 33.250 1.00 96.44 180 GLN A N 1
ATOM 1441 C CA . GLN A 1 180 ? -11.479 -2.720 34.389 1.00 96.44 180 GLN A CA 1
ATOM 1442 C C . GLN A 1 180 ? -12.257 -2.333 35.652 1.00 96.44 180 GLN A C 1
ATOM 1444 O O . GLN A 1 180 ? -12.023 -2.918 36.704 1.00 96.44 180 GLN A O 1
ATOM 1449 N N . GLU A 1 181 ? -13.242 -1.439 35.544 1.00 95.56 181 GLU A N 1
ATOM 1450 C CA . GLU A 1 181 ? -14.196 -1.148 36.622 1.00 95.56 181 GLU A CA 1
ATOM 1451 C C . GLU A 1 181 ? -14.969 -2.406 37.030 1.00 95.56 181 GLU A C 1
ATOM 1453 O O . GLU A 1 181 ? -15.064 -2.713 38.218 1.00 95.56 181 GLU A O 1
ATOM 1458 N N . ARG A 1 182 ? -15.435 -3.198 36.055 1.00 95.19 182 ARG A N 1
ATOM 1459 C CA . ARG A 1 182 ? -16.153 -4.444 36.335 1.00 95.19 182 ARG A CA 1
ATOM 1460 C C . ARG A 1 182 ? -15.285 -5.491 37.032 1.00 95.19 182 ARG A C 1
ATOM 1462 O O . ARG A 1 182 ? -15.787 -6.203 37.894 1.00 95.19 182 ARG A O 1
ATOM 1469 N N . LEU A 1 183 ? -14.005 -5.595 36.680 1.00 96.31 183 LEU A N 1
ATOM 1470 C CA . LEU A 1 183 ? -13.062 -6.470 37.381 1.00 96.31 183 LEU A CA 1
ATOM 1471 C C . LEU A 1 183 ? -12.867 -6.022 38.832 1.00 96.31 183 LEU A C 1
ATOM 1473 O O . LEU A 1 183 ? -12.906 -6.855 39.726 1.00 96.31 183 LEU A O 1
ATOM 1477 N N . VAL A 1 184 ? -12.750 -4.714 39.078 1.00 96.62 184 VAL A N 1
ATOM 1478 C CA . VAL A 1 184 ? -12.642 -4.169 40.442 1.00 96.62 184 VAL A CA 1
ATOM 1479 C C . VAL A 1 184 ? -13.909 -4.433 41.263 1.00 96.62 184 VAL A C 1
ATOM 1481 O O . VAL A 1 184 ? -13.819 -4.689 42.461 1.00 96.62 184 VAL A O 1
ATOM 1484 N N . GLU A 1 185 ? -15.095 -4.368 40.656 1.00 96.06 185 GLU A N 1
ATOM 1485 C CA . GLU A 1 185 ? -16.347 -4.752 41.323 1.00 96.06 185 GLU A CA 1
ATOM 1486 C C . GLU A 1 185 ? -16.374 -6.238 41.687 1.00 96.06 185 GLU A C 1
ATOM 1488 O O . GLU A 1 185 ? -16.734 -6.573 42.812 1.00 96.06 185 GLU A O 1
ATOM 1493 N N . LEU A 1 186 ? -15.963 -7.111 40.763 1.00 95.81 186 LEU A N 1
ATOM 1494 C CA . LEU A 1 186 ? -15.910 -8.553 41.002 1.00 95.81 186 LEU A CA 1
ATOM 1495 C C . LEU A 1 186 ? -14.885 -8.922 42.079 1.00 95.81 186 LEU A C 1
ATOM 1497 O O . LEU A 1 186 ? -15.175 -9.777 42.906 1.00 95.81 186 LEU A O 1
ATOM 1501 N N . ASP A 1 187 ? -13.733 -8.251 42.124 1.00 96.81 187 ASP A N 1
ATOM 1502 C CA . ASP A 1 187 ? -12.748 -8.446 43.196 1.00 96.81 187 ASP A CA 1
ATOM 1503 C C . ASP A 1 187 ? -13.309 -8.020 44.560 1.00 96.81 187 ASP A C 1
ATOM 1505 O O . ASP A 1 187 ? -13.083 -8.688 45.567 1.00 96.81 187 ASP A O 1
ATOM 1509 N N . LYS A 1 188 ? -14.076 -6.924 44.617 1.00 95.44 188 LYS A N 1
ATOM 1510 C CA . LYS A 1 188 ? -14.749 -6.503 45.857 1.00 95.44 188 LYS A CA 1
ATOM 1511 C C . LYS A 1 188 ? -15.809 -7.506 46.292 1.00 95.44 188 LYS A C 1
ATOM 1513 O O . LYS A 1 188 ? -15.885 -7.813 47.474 1.00 95.44 188 LYS A O 1
ATOM 1518 N N . GLU A 1 189 ? -16.605 -8.002 45.353 1.00 94.50 189 GLU A N 1
ATOM 1519 C CA . GLU A 1 189 ? -17.615 -9.024 45.621 1.00 94.50 189 GLU A CA 1
ATOM 1520 C C . GLU A 1 189 ? -16.956 -10.323 46.108 1.00 94.50 189 GLU A C 1
ATOM 1522 O O . GLU A 1 189 ? -17.377 -10.879 47.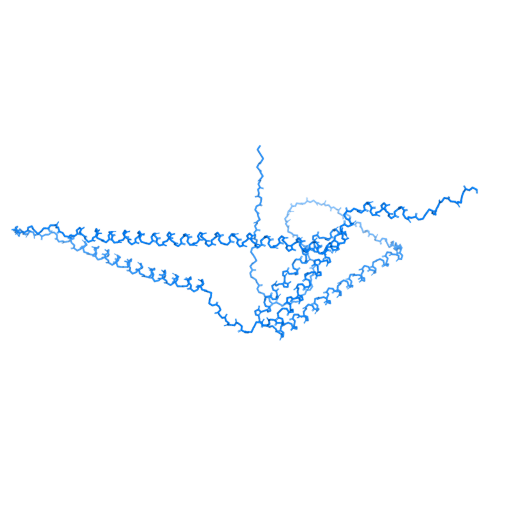116 1.00 94.50 189 GLU A O 1
ATOM 1527 N N . ALA A 1 190 ? -15.863 -10.762 45.477 1.00 94.19 190 ALA A N 1
ATOM 1528 C CA . ALA A 1 190 ? -15.091 -11.920 45.923 1.00 94.19 190 ALA A CA 1
ATOM 1529 C C . ALA A 1 190 ? -14.537 -11.736 47.345 1.00 94.19 190 ALA A C 1
ATOM 1531 O O . ALA A 1 190 ? -14.628 -12.649 48.161 1.00 94.19 190 ALA A O 1
ATOM 1532 N N . ASN A 1 191 ? -14.024 -10.548 47.676 1.00 93.94 191 ASN A N 1
ATOM 1533 C CA . ASN A 1 191 ? -13.571 -10.250 49.035 1.00 93.94 191 ASN A CA 1
ATOM 1534 C C . ASN A 1 191 ? -14.723 -10.281 50.049 1.00 93.94 191 ASN A C 1
ATOM 1536 O O . ASN A 1 191 ? -14.543 -10.821 51.132 1.00 93.94 191 ASN A O 1
ATOM 1540 N N . GLN A 1 192 ?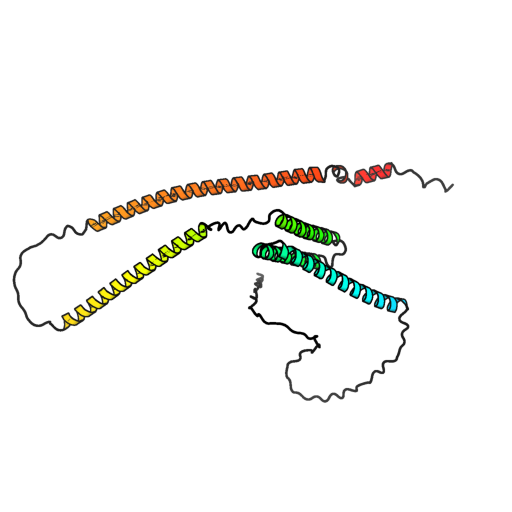 -15.909 -9.777 49.690 1.00 94.56 192 GLN A N 1
ATOM 1541 C CA . GLN A 1 192 ? -17.099 -9.870 50.545 1.00 94.56 192 GLN A CA 1
ATOM 1542 C C . GLN A 1 192 ? -17.514 -11.324 50.784 1.00 94.56 192 GLN A C 1
ATOM 1544 O O . GLN A 1 192 ? -17.839 -11.687 51.910 1.00 94.56 192 GLN A O 1
ATOM 1549 N N . TRP A 1 193 ? -17.471 -12.173 49.753 1.00 94.31 193 TRP A N 1
ATOM 1550 C CA . TRP A 1 193 ? -17.743 -13.603 49.908 1.00 94.31 193 TRP A CA 1
ATOM 1551 C C . TRP A 1 193 ? -16.720 -14.288 50.817 1.00 94.31 193 TRP A C 1
ATOM 1553 O O . TRP A 1 193 ? -17.124 -15.040 51.697 1.00 94.31 193 TRP A O 1
ATOM 1563 N N . ASN A 1 194 ? -15.432 -13.966 50.679 1.00 92.19 194 ASN A N 1
ATOM 1564 C CA . ASN A 1 194 ? -14.383 -14.492 51.558 1.00 92.19 194 ASN A CA 1
ATOM 1565 C C . ASN A 1 194 ? -14.542 -14.002 53.014 1.00 92.19 194 ASN A C 1
ATOM 1567 O O . ASN A 1 194 ? -14.289 -14.748 53.958 1.00 92.19 194 ASN A O 1
ATOM 1571 N N . GLU A 1 195 ? -14.966 -12.752 53.227 1.00 93.12 195 GLU A N 1
ATOM 1572 C CA . GLU A 1 195 ? -15.267 -12.211 54.563 1.00 93.12 195 GLU A CA 1
ATOM 1573 C C . GLU A 1 195 ? -16.464 -12.924 55.209 1.00 93.12 195 GLU A C 1
ATOM 1575 O O . GLU A 1 195 ? -16.437 -13.228 56.402 1.00 93.12 195 GLU A O 1
ATOM 1580 N N . ILE A 1 196 ? -17.503 -13.231 54.428 1.00 91.25 196 ILE A N 1
ATOM 1581 C CA . ILE A 1 196 ? -18.656 -14.003 54.904 1.00 91.25 196 ILE A CA 1
ATOM 1582 C C . ILE A 1 196 ? -18.239 -15.442 55.224 1.00 91.25 196 ILE A C 1
ATOM 1584 O O . ILE A 1 196 ? -18.577 -15.931 56.297 1.00 91.25 196 ILE A O 1
ATOM 1588 N N . GLU A 1 197 ? -17.485 -16.100 54.340 1.00 91.94 197 GLU A N 1
ATOM 1589 C CA . GLU A 1 197 ? -16.985 -17.468 54.545 1.00 91.94 197 GLU A CA 1
ATOM 1590 C C . GLU A 1 197 ? -16.155 -17.563 55.831 1.00 91.94 197 GLU A C 1
ATOM 1592 O O . GLU A 1 197 ? -16.457 -18.369 56.705 1.00 91.94 197 GLU A O 1
ATOM 1597 N N . THR A 1 198 ? -15.198 -16.650 56.019 1.00 89.56 198 THR A N 1
ATOM 1598 C CA . THR A 1 198 ? -14.385 -16.600 57.246 1.00 89.56 198 THR A CA 1
ATOM 1599 C C . THR A 1 198 ? -15.190 -16.251 58.502 1.00 89.56 198 THR A C 1
ATOM 1601 O O . THR A 1 198 ? -14.858 -16.737 59.582 1.00 89.56 198 THR A O 1
ATOM 1604 N N . SER A 1 199 ? -16.249 -15.440 58.395 1.00 87.62 199 SER A N 1
ATOM 1605 C CA . SER A 1 199 ? -17.139 -15.145 59.531 1.00 87.62 199 SER A CA 1
ATOM 1606 C C . SER A 1 199 ? -17.976 -16.363 59.933 1.00 87.62 199 SER A C 1
ATOM 1608 O O . SER A 1 199 ? -18.123 -16.635 61.121 1.00 87.62 199 SER A O 1
ATOM 1610 N N . VAL A 1 200 ? -18.477 -17.125 58.956 1.00 84.25 200 VAL A N 1
ATOM 1611 C CA . VAL A 1 200 ? -19.239 -18.362 59.196 1.00 84.25 200 VAL A CA 1
ATOM 1612 C C . VAL A 1 200 ? -18.343 -19.448 59.795 1.00 84.25 200 VAL A C 1
ATOM 1614 O O . VAL A 1 200 ? -18.732 -20.076 60.777 1.00 84.25 200 VAL A O 1
ATOM 1617 N N . GLU A 1 201 ? -17.123 -19.624 59.279 1.00 80.88 201 GLU A N 1
ATOM 1618 C CA . GLU A 1 201 ? -16.149 -20.566 59.851 1.00 80.88 201 GLU A CA 1
ATOM 1619 C C . GLU A 1 201 ? -15.784 -20.210 61.304 1.00 80.88 201 GLU A C 1
ATOM 1621 O O . GLU A 1 201 ? -15.603 -21.096 62.137 1.00 80.88 201 GLU A O 1
ATOM 1626 N N . GLN A 1 202 ? -15.706 -18.918 61.646 1.00 73.62 202 GLN A N 1
ATOM 1627 C CA . GLN A 1 202 ? -15.481 -18.481 63.029 1.00 73.62 202 GLN A CA 1
ATOM 1628 C C . GLN A 1 202 ? -16.696 -18.721 63.938 1.00 73.62 202 GLN A C 1
ATOM 1630 O O . GLN A 1 202 ? -16.506 -19.051 65.109 1.00 73.62 202 GLN A O 1
ATOM 1635 N N . GLU A 1 203 ? -17.925 -18.582 63.432 1.00 67.81 203 GLU A N 1
ATOM 1636 C CA . GLU A 1 203 ? -19.145 -18.876 64.199 1.00 67.81 203 GLU A CA 1
ATOM 1637 C C . GLU A 1 203 ? -19.343 -20.384 64.440 1.00 67.81 203 GLU A C 1
ATOM 1639 O O . GLU A 1 203 ? -19.716 -20.768 65.552 1.00 67.81 203 GLU A O 1
ATOM 1644 N N . GLU A 1 204 ? -19.024 -21.252 63.469 1.00 60.00 204 GLU A N 1
ATOM 1645 C CA . GLU A 1 204 ? -19.106 -22.714 63.644 1.00 60.00 204 GLU A CA 1
ATOM 1646 C C . GLU A 1 204 ? -18.105 -23.244 64.686 1.00 60.00 204 GLU A C 1
ATOM 1648 O O . GLU A 1 204 ? -18.445 -24.131 65.469 1.00 60.00 204 GLU A O 1
ATOM 1653 N N . VAL A 1 205 ? -16.904 -22.660 64.787 1.00 58.94 205 VAL A N 1
ATOM 1654 C CA . VAL A 1 205 ? -15.902 -23.065 65.796 1.00 58.94 205 VAL A CA 1
ATOM 1655 C C . VAL A 1 205 ? -16.317 -22.679 67.225 1.00 58.94 205 VAL A C 1
ATOM 1657 O O . VAL A 1 205 ? -15.900 -23.329 68.182 1.00 58.94 205 VAL A O 1
ATOM 1660 N N . VAL A 1 206 ? -17.165 -21.658 67.401 1.00 55.62 206 VAL A N 1
ATOM 1661 C CA . VAL A 1 206 ? -17.642 -21.218 68.728 1.00 55.62 206 VAL A CA 1
ATOM 1662 C C . VAL A 1 206 ? -18.887 -21.994 69.186 1.00 55.62 206 VAL A C 1
ATOM 1664 O O . VAL A 1 206 ? -19.130 -22.103 70.389 1.00 55.62 206 VAL A O 1
ATOM 1667 N N . GLN A 1 207 ? -19.664 -22.579 68.268 1.00 49.84 207 GLN A N 1
ATOM 1668 C CA . GLN A 1 207 ? -20.867 -23.348 68.620 1.00 49.84 207 GLN A CA 1
ATOM 1669 C C . GLN A 1 207 ? -20.606 -24.806 69.028 1.00 49.84 207 GLN A C 1
ATOM 1671 O O . GLN A 1 207 ? -21.439 -25.373 69.737 1.00 49.84 207 GLN A O 1
ATOM 1676 N N . ASP A 1 208 ? -19.452 -25.389 68.690 1.00 45.97 208 ASP A N 1
ATOM 1677 C CA . ASP A 1 208 ? -19.132 -26.787 69.036 1.00 45.97 208 ASP A CA 1
ATOM 1678 C C . ASP A 1 208 ? -18.507 -26.969 70.444 1.00 45.97 208 ASP A C 1
ATOM 1680 O O . ASP A 1 208 ? -18.268 -28.093 70.884 1.00 45.97 208 ASP A O 1
ATOM 1684 N N . GLU A 1 209 ? -18.303 -25.886 71.214 1.00 47.72 209 GLU A N 1
ATOM 1685 C CA . GLU A 1 209 ? -17.846 -25.946 72.621 1.00 47.72 209 GLU A CA 1
ATOM 1686 C C . GLU A 1 209 ? -18.949 -25.685 73.670 1.00 47.72 209 GLU A C 1
ATOM 1688 O O . GLU A 1 209 ? -18.669 -25.653 74.871 1.00 47.72 209 GLU A O 1
ATOM 1693 N N . SER A 1 210 ? -20.224 -25.544 73.281 1.00 45.88 210 SER A N 1
ATOM 1694 C CA . SER A 1 210 ? -21.299 -25.288 74.257 1.00 45.88 210 SER A CA 1
ATOM 1695 C C . SER A 1 210 ? -22.593 -26.065 74.010 1.00 45.88 210 SER A C 1
ATOM 1697 O O . SER A 1 210 ? -23.687 -25.510 73.960 1.00 45.88 210 SER A O 1
ATOM 1699 N N . THR A 1 211 ? -22.499 -27.394 73.959 1.00 44.09 211 THR A N 1
ATOM 1700 C CA . THR A 1 211 ? -23.635 -28.261 74.311 1.00 44.09 211 THR A CA 1
ATOM 1701 C C . THR A 1 211 ? -23.545 -28.683 75.771 1.00 44.09 211 THR A C 1
ATOM 1703 O O . THR A 1 211 ? -22.971 -29.716 76.116 1.00 44.09 211 THR A O 1
ATOM 1706 N N . GLY A 1 212 ? -24.158 -27.876 76.634 1.00 43.28 212 GLY A N 1
ATOM 1707 C CA . GLY A 1 212 ? -24.421 -28.214 78.024 1.00 43.28 212 GLY A CA 1
ATOM 1708 C C . GLY A 1 212 ? -25.549 -27.362 78.600 1.00 43.28 212 GLY A C 1
ATOM 1709 O O . GLY A 1 212 ? -25.326 -26.209 78.942 1.00 43.28 212 GLY A O 1
ATOM 1710 N N . SER A 1 213 ? -26.710 -27.999 78.795 1.00 39.19 213 SER A N 1
ATOM 1711 C CA . SER A 1 213 ? -27.819 -27.595 79.680 1.00 39.19 213 SER A CA 1
ATOM 1712 C C . SER A 1 213 ? -29.020 -26.855 79.063 1.00 39.19 213 SER A C 1
ATOM 1714 O O . SER A 1 213 ? -29.092 -25.634 79.029 1.00 39.19 213 SER A O 1
ATOM 1716 N N . ASP A 1 214 ? -30.000 -27.665 78.654 1.00 41.06 214 ASP A N 1
ATOM 1717 C CA . ASP A 1 214 ? -31.400 -27.683 79.122 1.00 41.06 214 ASP A CA 1
ATOM 1718 C C . ASP A 1 214 ? -32.096 -26.354 79.495 1.00 41.06 214 ASP A C 1
ATOM 1720 O O . ASP A 1 214 ? -31.771 -25.717 80.496 1.00 41.06 214 ASP A O 1
ATOM 1724 N N . SER A 1 215 ? -33.155 -26.000 78.757 1.00 38.94 215 SER A N 1
ATOM 1725 C CA . SER A 1 215 ? -34.488 -25.764 79.343 1.00 38.94 215 SER A CA 1
ATOM 1726 C C . SER A 1 215 ? -35.548 -25.461 78.276 1.00 38.94 215 SER A C 1
ATOM 1728 O O . SER A 1 215 ? -35.438 -24.571 77.437 1.00 38.94 215 SER A O 1
ATOM 1730 N N . THR A 1 216 ? -36.617 -26.242 78.356 1.00 44.16 216 THR A N 1
ATOM 1731 C CA . THR A 1 216 ? -37.927 -26.066 77.728 1.00 44.16 216 THR A CA 1
ATOM 1732 C C . THR A 1 216 ? -38.567 -24.711 78.052 1.00 44.16 216 THR A C 1
ATOM 1734 O O . THR A 1 216 ? -38.523 -24.312 79.214 1.00 44.16 216 THR A O 1
ATOM 1737 N N . LEU A 1 217 ? -39.288 -24.097 77.102 1.00 43.88 217 LEU A N 1
ATOM 1738 C CA . LEU A 1 217 ? -40.735 -23.836 77.212 1.00 43.88 217 LEU A CA 1
ATOM 1739 C C . LEU A 1 217 ? -41.304 -23.039 76.018 1.00 43.88 217 LEU A C 1
ATOM 1741 O O . LEU A 1 217 ? -40.838 -21.966 75.660 1.00 43.88 217 LEU A O 1
ATOM 1745 N N . ASP A 1 218 ? -42.414 -23.593 75.545 1.00 34.59 218 ASP A N 1
ATOM 1746 C CA . ASP A 1 218 ? -43.638 -22.947 75.077 1.00 34.59 218 ASP A CA 1
ATOM 1747 C C . ASP A 1 218 ? -43.821 -22.538 73.609 1.00 34.59 218 ASP A C 1
ATOM 1749 O O . ASP A 1 218 ? -43.087 -21.770 72.990 1.00 34.59 218 ASP A O 1
ATOM 1753 N N . ALA A 1 219 ? -44.906 -23.090 73.077 1.00 49.53 219 ALA A N 1
ATOM 1754 C CA . ALA A 1 219 ? -45.454 -22.837 71.766 1.00 49.53 219 ALA A CA 1
ATOM 1755 C C . ALA A 1 219 ? -46.359 -21.604 71.828 1.00 49.53 219 ALA A C 1
ATOM 1757 O O . ALA A 1 219 ? -47.125 -21.458 72.773 1.00 49.53 219 ALA A O 1
ATOM 1758 N N . THR A 1 220 ? -46.333 -20.765 70.788 1.00 43.53 220 THR A N 1
ATOM 1759 C CA . THR A 1 220 ? -47.511 -20.277 70.034 1.00 43.53 220 THR A CA 1
ATOM 1760 C C . THR A 1 220 ? -47.086 -19.099 69.158 1.00 43.53 220 THR A C 1
ATOM 1762 O O . THR A 1 220 ? -46.893 -17.997 69.662 1.00 43.53 220 THR A O 1
ATOM 1765 N N . SER A 1 221 ? -46.976 -19.330 67.843 1.00 39.34 221 SER A N 1
ATOM 1766 C CA . SER A 1 221 ? -47.433 -18.441 66.751 1.00 39.34 221 SER A CA 1
ATOM 1767 C C . SER A 1 221 ? -46.941 -18.982 65.398 1.00 39.34 221 SER A C 1
ATOM 1769 O O . SER A 1 221 ? -45.742 -18.922 65.135 1.00 39.34 221 SER A O 1
ATOM 1771 N N . PRO A 1 222 ? -47.813 -19.482 64.500 1.00 46.28 222 PRO A N 1
ATOM 1772 C CA . PRO A 1 222 ? -47.431 -19.732 63.118 1.00 46.28 222 PRO A CA 1
ATOM 1773 C C . PRO A 1 222 ? -47.546 -18.411 62.347 1.00 46.28 222 PRO A C 1
ATOM 1775 O O . PRO A 1 222 ? -48.627 -18.043 61.884 1.00 46.28 222 PRO A O 1
ATOM 1778 N N . SER A 1 223 ? -46.449 -17.662 62.225 1.00 43.06 223 SER A N 1
ATOM 1779 C CA . SER A 1 223 ? -46.386 -16.583 61.239 1.00 43.06 223 SER A CA 1
ATOM 1780 C C . SER A 1 223 ? -46.243 -17.205 59.843 1.00 43.06 223 SER A C 1
ATOM 1782 O O . SER A 1 223 ? -45.437 -18.098 59.594 1.00 43.06 223 SER A O 1
ATOM 1784 N N . SER A 1 224 ? -47.128 -16.788 58.943 1.00 42.56 224 SER A N 1
ATOM 1785 C CA . SER A 1 224 ? -47.317 -17.326 57.597 1.00 42.56 224 SER A CA 1
ATOM 1786 C C . SER A 1 224 ? -46.033 -17.357 56.747 1.00 42.56 224 SER A C 1
ATOM 1788 O O . SER A 1 224 ? -45.380 -16.316 56.624 1.00 42.56 224 SER A O 1
ATOM 1790 N N . PRO A 1 225 ? -45.726 -18.451 56.025 1.00 53.12 225 PRO A N 1
ATOM 1791 C CA . PRO A 1 225 ? -44.655 -18.470 55.039 1.00 53.12 225 PRO A CA 1
ATOM 1792 C C . PRO A 1 225 ? -45.206 -18.062 53.664 1.00 53.12 225 PRO A C 1
ATOM 1794 O O . PRO A 1 225 ? -45.280 -18.871 52.747 1.00 53.12 225 PRO A O 1
ATOM 1797 N N . THR A 1 226 ? -45.647 -16.817 53.493 1.00 53.94 226 THR A N 1
ATOM 1798 C CA . THR A 1 226 ? -46.148 -16.343 52.188 1.00 53.94 226 THR A CA 1
ATOM 1799 C C . THR A 1 226 ? -45.819 -14.873 51.973 1.00 53.94 226 THR A C 1
ATOM 1801 O O . THR A 1 226 ? -46.680 -14.017 52.142 1.00 53.94 226 THR A O 1
ATOM 1804 N N . ALA A 1 227 ? -44.573 -14.573 51.593 1.00 49.88 227 ALA A N 1
ATOM 1805 C CA . ALA A 1 227 ? -44.228 -13.272 50.997 1.00 49.88 227 ALA A CA 1
ATOM 1806 C C . ALA A 1 227 ? -42.909 -13.256 50.201 1.00 49.88 227 ALA A C 1
ATOM 1808 O O . ALA A 1 227 ? -42.756 -12.425 49.315 1.00 49.88 227 ALA A O 1
ATOM 1809 N N . ILE A 1 228 ? -41.968 -14.175 50.450 1.00 54.28 228 ILE A N 1
ATOM 1810 C CA . ILE A 1 228 ? -40.611 -14.089 49.864 1.00 54.28 228 ILE A CA 1
ATOM 1811 C C . ILE A 1 228 ? -40.554 -14.591 48.398 1.00 54.28 228 ILE A C 1
ATOM 1813 O O . ILE A 1 228 ? -39.626 -14.289 47.657 1.00 54.28 228 ILE A O 1
ATOM 1817 N N . VAL A 1 229 ? -41.589 -15.284 47.912 1.00 54.28 229 VAL A N 1
ATOM 1818 C CA . VAL A 1 229 ? -41.608 -15.886 46.558 1.00 54.28 229 VAL A CA 1
ATOM 1819 C C . VAL A 1 229 ? -42.006 -14.894 45.443 1.00 54.28 229 VAL A C 1
ATOM 1821 O O . VAL A 1 229 ? -41.871 -15.199 44.258 1.00 54.28 229 VAL A O 1
ATOM 1824 N N . LEU A 1 230 ? -42.465 -13.682 45.771 1.00 56.44 230 LEU A N 1
ATOM 1825 C CA . LEU A 1 230 ? -42.985 -12.741 44.766 1.00 56.44 230 LEU A CA 1
ATOM 1826 C C . LEU A 1 230 ? -41.944 -11.794 44.154 1.00 56.44 230 LEU A C 1
ATOM 1828 O O . LEU A 1 230 ? -42.150 -11.365 43.017 1.00 56.44 230 LEU A O 1
ATOM 1832 N N . ASP A 1 231 ? -40.830 -11.516 44.835 1.00 62.38 231 ASP A N 1
ATOM 1833 C CA . ASP A 1 231 ? -39.875 -10.501 44.365 1.00 62.38 231 ASP A CA 1
ATOM 1834 C C . ASP A 1 231 ? -38.957 -11.045 43.260 1.00 62.38 231 ASP A C 1
ATOM 1836 O O . ASP A 1 231 ? -38.906 -10.491 42.159 1.00 62.38 231 ASP A O 1
ATOM 1840 N N . ILE A 1 232 ? -38.387 -12.239 43.470 1.00 75.62 232 ILE A N 1
ATOM 1841 C CA . ILE A 1 232 ? -37.538 -12.938 42.486 1.00 75.62 232 ILE A CA 1
ATOM 1842 C C . ILE A 1 232 ? -38.316 -13.216 41.191 1.00 75.62 232 ILE A C 1
ATOM 1844 O O . ILE A 1 232 ? -37.811 -13.024 40.086 1.00 75.62 232 ILE A O 1
ATOM 1848 N N . ALA A 1 233 ? -39.583 -13.626 41.296 1.00 78.00 233 ALA A N 1
ATOM 1849 C CA . ALA A 1 233 ? -40.426 -13.874 40.128 1.00 78.00 233 ALA A CA 1
ATOM 1850 C C . ALA A 1 233 ? -40.774 -12.586 39.359 1.00 78.00 233 ALA A C 1
ATOM 1852 O O . ALA A 1 233 ? -41.086 -12.649 38.164 1.00 78.00 233 ALA A O 1
ATOM 1853 N N . SER A 1 234 ? -40.768 -11.429 40.027 1.00 82.12 234 SER A N 1
ATOM 1854 C CA . SER A 1 234 ? -40.982 -10.124 39.400 1.00 82.12 234 SER A CA 1
ATOM 1855 C C . SER A 1 234 ? -39.716 -9.631 38.691 1.00 82.12 234 SER A C 1
ATOM 1857 O O . SER A 1 234 ? -39.797 -9.162 37.553 1.00 82.12 234 SER A O 1
ATOM 1859 N N . ASP A 1 235 ? -38.547 -9.853 39.292 1.00 83.69 235 ASP A N 1
ATOM 1860 C CA . ASP A 1 235 ? -37.251 -9.490 38.722 1.00 83.69 235 ASP A CA 1
ATOM 1861 C C . ASP A 1 235 ? -36.872 -10.383 37.544 1.00 83.69 235 ASP A C 1
ATOM 1863 O O . ASP A 1 235 ? -36.405 -9.886 36.519 1.00 83.69 235 ASP A O 1
ATOM 1867 N N . ILE A 1 236 ? -37.182 -11.682 37.610 1.00 86.69 236 ILE A N 1
ATOM 1868 C CA . ILE A 1 236 ? -37.058 -12.584 36.457 1.00 86.69 236 ILE A CA 1
ATOM 1869 C C . ILE A 1 236 ? -37.930 -12.085 35.300 1.00 86.69 236 ILE A C 1
ATOM 1871 O O . ILE A 1 236 ? -37.467 -12.045 34.162 1.00 86.69 236 ILE A O 1
ATOM 1875 N N . ARG A 1 237 ? -39.168 -11.650 35.568 1.00 87.44 237 ARG A N 1
ATOM 1876 C CA . ARG A 1 237 ? -40.061 -11.114 34.526 1.00 87.44 237 ARG A CA 1
ATOM 1877 C C . ARG A 1 237 ? -39.547 -9.803 33.931 1.00 87.44 237 ARG A C 1
ATOM 1879 O O . ARG A 1 237 ? -39.604 -9.644 32.712 1.00 87.44 237 ARG A O 1
ATOM 1886 N N . LYS A 1 238 ? -39.006 -8.890 34.745 1.00 89.75 238 LYS A N 1
ATOM 1887 C CA . LYS A 1 238 ? -38.355 -7.661 34.254 1.00 89.75 238 LYS A CA 1
ATOM 1888 C C . LYS A 1 238 ? -37.130 -7.985 33.400 1.00 89.75 238 LYS A C 1
ATOM 1890 O O . LYS A 1 238 ? -37.038 -7.500 32.277 1.00 89.75 238 LYS A O 1
ATOM 1895 N N . ASN A 1 239 ? -36.257 -8.876 33.868 1.00 90.00 239 ASN A N 1
ATOM 1896 C CA . ASN A 1 239 ? -35.067 -9.302 33.131 1.00 90.00 239 ASN A CA 1
ATOM 1897 C C . ASN A 1 239 ? -35.419 -9.987 31.808 1.00 90.00 239 ASN A C 1
ATOM 1899 O O . ASN A 1 239 ? -34.779 -9.726 30.792 1.00 90.00 239 ASN A O 1
ATOM 1903 N N . GLN A 1 240 ? -36.460 -10.822 31.784 1.00 91.50 240 GLN A N 1
ATOM 1904 C CA . GLN A 1 240 ? -36.971 -11.423 30.552 1.00 91.50 240 GLN A CA 1
ATOM 1905 C C . GLN A 1 240 ? -37.494 -10.357 29.587 1.00 91.50 240 GLN A C 1
ATOM 1907 O O . GLN A 1 240 ? -37.156 -10.377 28.403 1.00 91.50 240 GLN A O 1
ATOM 1912 N N . HIS A 1 241 ? -38.271 -9.393 30.082 1.00 92.75 241 HIS A N 1
ATOM 1913 C CA . HIS A 1 241 ? -38.791 -8.306 29.260 1.00 92.75 241 HIS A CA 1
ATOM 1914 C C . HIS A 1 241 ? -37.661 -7.422 28.698 1.00 92.75 241 HIS A C 1
ATOM 1916 O O . HIS A 1 241 ? -37.678 -7.050 27.521 1.00 92.75 241 HIS A O 1
ATOM 1922 N N . ASP A 1 242 ? -36.646 -7.117 29.503 1.00 93.62 242 ASP A N 1
ATOM 1923 C CA . ASP A 1 242 ? -35.478 -6.347 29.079 1.00 93.62 242 ASP A CA 1
ATOM 1924 C C . ASP A 1 242 ? -34.605 -7.122 28.093 1.00 93.62 242 ASP A C 1
ATOM 1926 O O . ASP A 1 242 ? -34.137 -6.548 27.106 1.00 93.62 242 ASP A O 1
ATOM 1930 N N . ALA A 1 243 ? -34.429 -8.429 28.297 1.00 92.00 243 ALA A N 1
ATOM 1931 C CA . ALA A 1 243 ? -33.733 -9.299 27.359 1.00 92.00 243 ALA A CA 1
ATOM 1932 C C . ALA A 1 243 ? -34.442 -9.320 25.999 1.00 92.00 243 ALA A C 1
ATOM 1934 O O . ALA A 1 243 ? -33.794 -9.103 24.976 1.00 92.00 243 ALA A O 1
ATOM 1935 N N . VAL A 1 244 ? -35.769 -9.478 25.976 1.00 94.44 244 VAL A N 1
ATOM 1936 C CA . VAL A 1 244 ? -36.570 -9.438 24.740 1.00 94.44 244 VAL A CA 1
ATOM 1937 C C . VAL A 1 244 ? -36.461 -8.074 24.056 1.00 94.44 244 VAL A C 1
ATOM 1939 O O . VAL A 1 244 ? -36.252 -8.003 22.844 1.00 94.44 244 VAL A O 1
ATOM 1942 N N . LYS A 1 245 ? -36.513 -6.976 24.818 1.00 93.56 245 LYS A N 1
ATOM 1943 C CA . LYS A 1 245 ? -36.365 -5.616 24.278 1.00 93.56 245 LYS A CA 1
ATOM 1944 C C . LYS A 1 245 ? -34.974 -5.380 23.680 1.00 93.56 245 LYS A C 1
ATOM 1946 O O . LYS A 1 245 ? -34.855 -4.799 22.599 1.00 93.56 245 LYS A O 1
ATOM 1951 N N . ARG A 1 246 ? -33.916 -5.858 24.345 1.00 92.56 246 ARG A N 1
ATOM 1952 C CA . ARG A 1 246 ? -32.534 -5.813 23.836 1.00 92.56 246 ARG A CA 1
ATOM 1953 C C . ARG A 1 246 ? -32.376 -6.663 22.578 1.00 92.56 246 ARG A C 1
ATOM 1955 O O . ARG A 1 246 ? -31.733 -6.219 21.631 1.00 92.56 246 ARG A O 1
ATOM 1962 N N . LEU A 1 247 ? -32.993 -7.841 22.542 1.00 92.88 247 LEU A N 1
ATOM 1963 C CA . LEU A 1 247 ? -32.938 -8.752 21.401 1.00 92.88 247 LEU A CA 1
ATOM 1964 C C . LEU A 1 247 ? -33.661 -8.163 20.181 1.00 92.88 247 LEU A C 1
ATOM 1966 O O . LEU A 1 247 ? -33.100 -8.168 19.088 1.00 92.88 247 LEU A O 1
ATOM 1970 N N . GLY A 1 248 ? -34.828 -7.542 20.382 1.00 93.44 248 GLY A N 1
ATOM 1971 C CA . GLY A 1 248 ? -35.531 -6.784 19.343 1.00 93.44 248 GLY A CA 1
ATOM 1972 C C . GLY A 1 248 ? -34.712 -5.602 18.818 1.00 93.44 248 GLY A C 1
ATOM 1973 O O . GLY A 1 248 ? -34.550 -5.451 17.610 1.00 93.44 248 GLY A O 1
ATOM 1974 N N . SER A 1 249 ? -34.103 -4.810 19.711 1.00 92.69 249 SER A N 1
ATOM 1975 C CA . SER A 1 249 ? -33.211 -3.710 19.311 1.00 92.69 249 SER A CA 1
ATOM 1976 C C . SER A 1 249 ? -32.002 -4.203 18.510 1.00 92.69 249 SER A C 1
ATOM 1978 O O . SER A 1 249 ? -31.621 -3.583 17.517 1.00 92.69 249 SER A O 1
ATOM 1980 N N . ASN A 1 250 ? -31.405 -5.328 18.908 1.00 93.31 250 ASN A N 1
ATOM 1981 C CA . ASN A 1 250 ? -30.278 -5.917 18.192 1.00 93.31 250 ASN A CA 1
ATOM 1982 C C . ASN A 1 250 ? -30.694 -6.487 16.831 1.00 93.31 250 ASN A C 1
ATOM 1984 O O . ASN A 1 250 ? -29.956 -6.303 15.867 1.00 93.31 250 ASN A O 1
ATOM 1988 N N . ALA A 1 251 ? -31.879 -7.092 16.710 1.00 93.62 251 ALA A N 1
ATOM 1989 C CA . ALA A 1 251 ? -32.422 -7.529 15.424 1.00 93.62 251 ALA A CA 1
ATOM 1990 C C . ALA A 1 251 ? -32.637 -6.345 14.461 1.00 93.62 251 ALA A C 1
ATOM 1992 O O . ALA A 1 251 ? -32.253 -6.413 13.292 1.00 93.62 251 ALA A O 1
ATOM 1993 N N . SER A 1 252 ? -33.155 -5.213 14.951 1.00 91.75 252 SER A N 1
ATOM 1994 C CA . SER A 1 252 ? -33.259 -3.985 14.148 1.00 91.75 252 SER A CA 1
ATOM 1995 C C . SER A 1 252 ? -31.888 -3.419 13.754 1.00 91.75 252 SER A C 1
ATOM 1997 O O . SER A 1 252 ? -31.716 -2.929 12.646 1.00 91.75 252 SER A O 1
ATOM 1999 N N . LYS A 1 253 ? -30.871 -3.509 14.620 1.00 93.75 253 LYS A N 1
ATOM 2000 C CA . LYS A 1 253 ? -29.501 -3.098 14.255 1.00 93.75 253 LYS A CA 1
ATOM 2001 C C . LYS A 1 253 ? -28.880 -4.027 13.209 1.00 93.75 253 LYS A C 1
ATOM 2003 O O . LYS A 1 253 ? -28.204 -3.546 12.307 1.00 93.75 253 LYS A O 1
ATOM 2008 N N . LEU A 1 254 ? -29.115 -5.337 13.312 1.00 94.00 254 LEU A N 1
ATOM 2009 C CA . LEU A 1 254 ? -28.625 -6.327 12.349 1.00 94.00 254 LEU A CA 1
ATOM 2010 C C . LEU A 1 254 ? -29.254 -6.145 10.966 1.00 94.00 254 LEU A C 1
ATOM 2012 O O . LEU A 1 254 ? -28.545 -6.249 9.975 1.00 94.00 254 LEU A O 1
ATOM 2016 N N . THR A 1 255 ? -30.545 -5.817 10.890 1.00 94.00 255 THR A N 1
ATOM 2017 C CA . THR A 1 255 ? -31.205 -5.510 9.606 1.00 94.00 255 THR A CA 1
ATOM 2018 C C . THR A 1 255 ? -30.629 -4.255 8.950 1.00 94.00 255 THR A C 1
ATOM 2020 O O . THR A 1 255 ? -30.313 -4.283 7.767 1.00 94.00 255 THR A O 1
ATOM 2023 N N . VAL A 1 256 ? -30.362 -3.193 9.719 1.00 94.62 256 VAL A N 1
ATOM 2024 C CA . VAL A 1 256 ? -29.670 -1.996 9.198 1.00 94.62 256 VAL A CA 1
ATOM 2025 C C . VAL A 1 256 ? -28.250 -2.320 8.710 1.00 94.62 256 VAL A C 1
ATOM 2027 O O . VAL A 1 256 ? -27.801 -1.774 7.702 1.00 94.62 256 VAL A O 1
ATOM 2030 N N . LEU A 1 257 ? -27.527 -3.209 9.401 1.00 94.88 257 LEU A N 1
ATOM 2031 C CA . LEU A 1 257 ? -26.210 -3.669 8.951 1.00 94.88 257 LEU A CA 1
ATOM 2032 C C . LEU A 1 257 ? -26.297 -4.490 7.661 1.00 94.88 257 LEU A C 1
ATOM 2034 O O . LEU A 1 257 ? -25.480 -4.281 6.770 1.00 94.88 257 LEU A O 1
ATOM 2038 N N . ASP A 1 258 ? -27.284 -5.374 7.541 1.00 95.75 258 ASP A N 1
ATOM 2039 C CA . ASP A 1 258 ? -27.530 -6.159 6.327 1.00 95.75 258 ASP A CA 1
ATOM 2040 C C . ASP A 1 258 ? -27.843 -5.252 5.121 1.00 95.75 258 ASP A C 1
ATOM 2042 O O . ASP A 1 258 ? -27.259 -5.412 4.048 1.00 95.75 258 ASP A O 1
ATOM 2046 N N . ASP A 1 259 ? -28.669 -4.220 5.314 1.00 94.44 259 ASP A N 1
ATOM 2047 C CA . ASP A 1 259 ? -28.948 -3.212 4.283 1.00 94.44 259 ASP A CA 1
ATOM 2048 C C . ASP A 1 259 ? -27.695 -2.406 3.900 1.00 94.44 259 ASP A C 1
ATOM 2050 O O . ASP A 1 259 ? -27.459 -2.121 2.721 1.00 94.44 259 ASP A O 1
ATOM 2054 N N . SER A 1 260 ? -26.849 -2.074 4.881 1.00 94.12 260 SER A N 1
ATOM 2055 C CA . SER A 1 260 ? -25.563 -1.409 4.643 1.00 94.12 260 SER A CA 1
ATOM 2056 C C . SER A 1 260 ? -24.612 -2.284 3.822 1.00 94.12 260 SER A C 1
ATOM 2058 O O . SER A 1 260 ? -24.024 -1.806 2.852 1.00 94.12 260 SER A O 1
ATOM 2060 N N . ILE A 1 261 ? -24.506 -3.578 4.141 1.00 95.44 261 ILE A N 1
ATOM 2061 C CA . ILE A 1 261 ? -23.669 -4.533 3.399 1.00 95.44 261 ILE A CA 1
ATOM 2062 C C . ILE A 1 261 ? -24.151 -4.655 1.952 1.00 95.44 261 ILE A C 1
ATOM 2064 O O . ILE A 1 261 ? -23.352 -4.504 1.031 1.00 95.44 261 ILE A O 1
ATOM 2068 N N . LYS A 1 262 ? -25.462 -4.806 1.728 1.00 94.62 262 LYS A N 1
ATOM 2069 C CA . LYS A 1 262 ? -26.041 -4.827 0.373 1.00 94.62 262 LYS A CA 1
ATOM 2070 C C . LYS A 1 262 ? -25.752 -3.542 -0.408 1.00 94.62 262 LYS A C 1
ATOM 2072 O O . LYS A 1 262 ? -25.525 -3.581 -1.619 1.00 94.62 262 LYS A O 1
ATOM 2077 N N . SER A 1 263 ? -25.752 -2.394 0.270 1.00 94.81 263 SER A N 1
ATOM 2078 C CA . SER A 1 263 ? -25.376 -1.111 -0.331 1.00 94.81 263 SER A CA 1
ATOM 2079 C C . SER A 1 263 ? -23.895 -1.076 -0.723 1.00 94.81 263 SER A C 1
ATOM 2081 O O . SER A 1 263 ? -23.563 -0.648 -1.831 1.00 94.81 263 SER A O 1
ATOM 2083 N N . ILE A 1 264 ? -23.008 -1.590 0.137 1.00 95.44 264 ILE A N 1
ATOM 2084 C CA . ILE A 1 264 ? -21.574 -1.725 -0.150 1.00 95.44 264 ILE A CA 1
ATOM 2085 C C . ILE A 1 264 ? -21.354 -2.647 -1.352 1.00 95.44 264 ILE A C 1
ATOM 2087 O O . ILE A 1 264 ? -20.654 -2.251 -2.282 1.00 95.44 264 ILE A O 1
ATOM 2091 N N . ASP A 1 265 ? -21.997 -3.815 -1.397 1.00 95.31 265 ASP A N 1
ATOM 2092 C CA . ASP A 1 265 ? -21.892 -4.754 -2.522 1.00 95.31 265 ASP A CA 1
ATOM 2093 C C . ASP A 1 265 ? -22.320 -4.105 -3.844 1.00 95.31 265 ASP A C 1
ATOM 2095 O O . ASP A 1 265 ? -21.646 -4.235 -4.872 1.00 95.31 265 ASP A O 1
ATOM 2099 N N . ARG A 1 266 ? -23.406 -3.322 -3.822 1.00 94.06 266 ARG A N 1
ATOM 2100 C CA . ARG A 1 266 ? -23.842 -2.540 -4.985 1.00 94.06 266 ARG A CA 1
ATOM 2101 C C . ARG A 1 266 ? -22.790 -1.513 -5.406 1.00 94.06 266 ARG A C 1
ATOM 2103 O O . ARG A 1 266 ? -22.577 -1.319 -6.603 1.00 94.06 266 ARG A O 1
ATOM 2110 N N . LEU A 1 267 ? -22.146 -0.849 -4.451 1.00 93.44 267 LEU A N 1
ATOM 2111 C CA . LEU A 1 267 ? -21.128 0.168 -4.714 1.00 93.44 267 LEU A CA 1
ATOM 2112 C C . LEU A 1 267 ? -19.847 -0.455 -5.291 1.00 93.44 267 LEU A C 1
ATOM 2114 O O . LEU A 1 267 ? -19.291 0.079 -6.250 1.00 93.44 267 LEU A O 1
ATOM 2118 N N . VAL A 1 268 ? -19.443 -1.624 -4.789 1.00 95.19 268 VAL A N 1
ATOM 2119 C CA . VAL A 1 268 ? -18.341 -2.429 -5.341 1.00 95.19 268 VAL A CA 1
ATOM 2120 C C . VAL A 1 268 ? -18.641 -2.840 -6.782 1.00 95.19 268 VAL A C 1
ATOM 2122 O O . VAL A 1 268 ? -17.802 -2.654 -7.665 1.00 95.19 268 VAL A O 1
ATOM 2125 N N . LEU A 1 269 ? -19.855 -3.326 -7.055 1.00 96.12 269 LEU A N 1
ATOM 2126 C CA . LEU A 1 269 ? -20.258 -3.709 -8.408 1.00 96.12 269 LEU A CA 1
ATOM 2127 C C . LEU A 1 269 ? -20.235 -2.514 -9.372 1.00 96.12 269 LEU A C 1
ATOM 2129 O O . LEU A 1 269 ? -19.756 -2.639 -10.499 1.00 96.12 269 LEU A O 1
ATOM 2133 N N . LEU A 1 270 ? -20.696 -1.339 -8.932 1.00 94.75 270 LEU A N 1
ATOM 2134 C CA . LEU A 1 270 ? -20.619 -0.108 -9.726 1.00 94.75 270 LEU A CA 1
ATOM 2135 C C . LEU A 1 270 ? -19.172 0.327 -9.991 1.00 94.75 270 LEU A C 1
ATOM 2137 O O . LEU A 1 270 ? -18.873 0.756 -11.108 1.00 94.75 270 LEU A O 1
ATOM 2141 N N . ALA A 1 271 ? -18.282 0.194 -9.006 1.00 92.31 271 ALA A N 1
ATOM 2142 C CA . ALA A 1 271 ? -16.868 0.521 -9.156 1.00 92.31 271 ALA A CA 1
ATOM 2143 C C . ALA A 1 271 ? -16.173 -0.395 -10.177 1.00 92.31 271 ALA A C 1
ATOM 2145 O O . ALA A 1 271 ? -15.468 0.096 -11.060 1.00 92.31 271 ALA A O 1
ATOM 2146 N N . GLU A 1 272 ? -16.421 -1.708 -10.132 1.00 93.94 272 GLU A N 1
ATOM 2147 C CA . GLU A 1 272 ? -15.881 -2.646 -11.129 1.00 93.94 272 GLU A CA 1
ATOM 2148 C C . GLU A 1 272 ? -16.438 -2.373 -12.536 1.00 93.94 272 GLU A C 1
ATOM 2150 O O . GLU A 1 272 ? -15.697 -2.407 -13.520 1.00 93.94 272 GLU A O 1
ATOM 2155 N N . LEU A 1 273 ? -17.717 -2.002 -12.650 1.00 94.75 273 LEU A N 1
ATOM 2156 C CA . LEU A 1 273 ? -18.329 -1.635 -13.931 1.00 94.75 273 LEU A CA 1
ATOM 2157 C C . LEU A 1 273 ? -17.725 -0.333 -14.491 1.00 94.75 273 LEU A C 1
ATOM 2159 O O . LEU A 1 273 ? -17.453 -0.232 -15.689 1.00 94.75 273 LEU A O 1
ATOM 2163 N N . GLN A 1 274 ? -17.464 0.665 -13.641 1.00 95.19 274 GLN A N 1
ATOM 2164 C CA . GLN A 1 274 ? -16.758 1.885 -14.045 1.00 95.19 274 GLN A CA 1
ATOM 2165 C C . GLN A 1 274 ? -15.316 1.603 -14.461 1.00 95.19 274 GLN A C 1
ATOM 2167 O O . GLN A 1 274 ? -14.868 2.129 -15.477 1.00 95.19 274 GLN A O 1
ATOM 2172 N N . LYS A 1 275 ? -14.606 0.743 -13.729 1.00 94.44 275 LYS A N 1
ATOM 2173 C CA . LYS A 1 275 ? -13.255 0.301 -14.080 1.00 94.44 275 LYS A CA 1
ATOM 2174 C C . LYS A 1 275 ? -13.225 -0.403 -15.435 1.00 94.44 275 LYS A C 1
ATOM 2176 O O . LYS A 1 275 ? -12.360 -0.079 -16.242 1.00 94.44 275 LYS A O 1
ATOM 2181 N N . ALA A 1 276 ? -14.182 -1.286 -15.724 1.00 92.31 276 ALA A N 1
ATOM 2182 C CA . ALA A 1 276 ? -14.315 -1.909 -17.042 1.00 92.31 276 ALA A CA 1
ATOM 2183 C C . ALA A 1 276 ? -14.562 -0.862 -18.143 1.00 92.31 276 ALA A C 1
ATOM 2185 O O . ALA A 1 276 ? -13.859 -0.850 -19.148 1.00 92.31 276 ALA A O 1
ATOM 2186 N N . LYS A 1 277 ? -15.464 0.103 -17.919 1.00 92.50 277 LYS A N 1
ATOM 2187 C CA . LYS A 1 277 ? -15.702 1.205 -18.870 1.00 92.50 277 LYS A CA 1
ATOM 2188 C C . LYS A 1 277 ? -14.466 2.078 -19.097 1.00 92.50 277 LYS A C 1
ATOM 2190 O O . LYS A 1 277 ? -14.190 2.478 -20.226 1.00 92.50 277 LYS A O 1
ATOM 2195 N N . LEU A 1 278 ? -13.721 2.397 -18.042 1.00 90.81 278 LEU A N 1
ATOM 2196 C CA . LEU A 1 278 ? -12.464 3.147 -18.127 1.00 90.81 278 LEU A CA 1
ATOM 2197 C C . LEU A 1 278 ? -11.406 2.349 -18.888 1.00 90.81 278 LEU A C 1
ATOM 2199 O O . LEU A 1 278 ? -10.702 2.904 -19.725 1.00 90.81 278 LEU A O 1
ATOM 2203 N N . PHE A 1 279 ? -11.335 1.042 -18.648 1.00 90.88 279 PHE A N 1
ATOM 2204 C CA . PHE A 1 279 ? -10.453 0.148 -19.380 1.00 90.88 279 PHE A CA 1
ATOM 2205 C C . PHE A 1 279 ? -10.808 0.122 -20.871 1.00 90.88 279 PHE A C 1
ATOM 2207 O O . PHE A 1 279 ? -9.923 0.337 -21.696 1.00 90.88 279 PHE A O 1
ATOM 2214 N N . ASP A 1 280 ? -12.083 -0.044 -21.226 1.00 87.12 280 ASP A N 1
ATOM 2215 C CA . ASP A 1 280 ? -12.549 -0.080 -22.618 1.00 87.12 280 ASP A CA 1
ATOM 2216 C C . ASP A 1 280 ? -12.365 1.265 -23.333 1.00 87.12 280 ASP A C 1
ATOM 2218 O O . ASP A 1 280 ? -11.932 1.314 -24.486 1.00 87.12 280 ASP A O 1
ATOM 2222 N N . THR A 1 281 ? -12.652 2.382 -22.660 1.00 88.44 281 THR A N 1
ATOM 2223 C CA . THR A 1 281 ? -12.439 3.731 -23.219 1.00 88.44 281 THR A CA 1
ATOM 2224 C C . THR A 1 281 ? -10.953 4.035 -23.391 1.00 88.44 281 THR A C 1
ATOM 2226 O O . THR A 1 281 ? -10.549 4.560 -24.428 1.00 88.44 281 THR A O 1
ATOM 2229 N N . PHE A 1 282 ? -10.114 3.632 -22.434 1.00 87.69 282 PHE A N 1
ATOM 2230 C CA . PHE A 1 282 ? -8.665 3.735 -22.564 1.00 87.69 282 PHE A CA 1
ATOM 2231 C C . PHE A 1 282 ? -8.142 2.867 -23.709 1.00 87.69 282 PHE A C 1
ATOM 2233 O O . PHE A 1 282 ? -7.377 3.361 -24.528 1.00 87.69 282 PHE A O 1
ATOM 2240 N N . HIS A 1 283 ? -8.578 1.610 -23.828 1.00 83.81 283 HIS A N 1
ATOM 2241 C CA . HIS A 1 283 ? -8.136 0.726 -24.909 1.00 83.81 283 HIS A CA 1
ATOM 2242 C C . HIS A 1 283 ? -8.613 1.232 -26.270 1.00 83.81 283 HIS A C 1
ATOM 2244 O O . HIS A 1 283 ? -7.821 1.348 -27.200 1.00 83.81 283 HIS A O 1
ATOM 2250 N N . SER A 1 284 ? -9.880 1.610 -26.399 1.00 81.12 284 SER A N 1
ATOM 2251 C CA . SER A 1 284 ? -10.395 2.167 -27.655 1.00 81.12 284 SER A CA 1
ATOM 2252 C C . SER A 1 284 ? -9.722 3.486 -28.050 1.00 81.12 284 SER A C 1
ATOM 2254 O O . SER A 1 284 ? -9.565 3.734 -29.243 1.00 81.12 284 SER A O 1
ATOM 2256 N N . SER A 1 285 ? -9.284 4.306 -27.087 1.00 82.81 285 SER A N 1
ATOM 2257 C CA . SER A 1 285 ? -8.542 5.551 -27.331 1.00 82.81 285 SER A CA 1
ATOM 2258 C C . SER A 1 285 ? -7.062 5.308 -27.653 1.00 82.81 285 SER A C 1
ATOM 2260 O O . SER A 1 285 ? -6.575 5.739 -28.696 1.00 82.81 285 SER A O 1
ATOM 2262 N N . ALA A 1 286 ? -6.348 4.564 -26.804 1.00 76.94 286 ALA A N 1
ATOM 2263 C CA . ALA A 1 286 ? -4.923 4.272 -26.959 1.00 76.94 286 ALA A CA 1
ATOM 2264 C C . ALA A 1 286 ? -4.633 3.422 -28.204 1.00 76.94 286 ALA A C 1
ATOM 2266 O O . ALA A 1 286 ? -3.585 3.572 -28.831 1.00 76.94 286 ALA A O 1
ATOM 2267 N N . PHE A 1 287 ? -5.578 2.562 -28.593 1.00 72.69 287 PHE A N 1
ATOM 2268 C CA . PHE A 1 287 ? -5.482 1.728 -29.788 1.00 72.69 287 PHE A CA 1
ATOM 2269 C C . PHE A 1 287 ? -6.300 2.265 -30.971 1.00 72.69 287 PHE A C 1
ATOM 2271 O O . PHE A 1 287 ? -6.469 1.563 -31.974 1.00 72.69 287 PHE A O 1
ATOM 2278 N N . LYS A 1 288 ? -6.772 3.518 -30.915 1.00 66.06 288 LYS A N 1
ATOM 2279 C CA . LYS A 1 288 ? -7.452 4.169 -32.041 1.00 66.06 288 LYS A CA 1
ATOM 2280 C C . LYS A 1 288 ? -6.465 4.306 -33.208 1.00 66.06 288 LYS A C 1
ATOM 2282 O O . LYS A 1 288 ? -5.536 5.102 -33.158 1.00 66.06 288 LYS A O 1
ATOM 2287 N N . GLY A 1 289 ? -6.637 3.477 -34.240 1.00 64.44 289 GLY A N 1
ATOM 2288 C CA . GLY A 1 289 ? -5.722 3.361 -35.389 1.00 64.44 289 GLY A CA 1
ATOM 2289 C C . GLY A 1 289 ? -4.954 2.032 -35.474 1.00 64.44 289 GLY A C 1
ATOM 2290 O O . GLY A 1 289 ? -4.499 1.660 -36.553 1.00 64.44 289 GLY A O 1
ATOM 2291 N N . TYR A 1 290 ? -4.896 1.254 -34.387 1.00 61.25 290 TYR A N 1
ATOM 2292 C CA . TYR A 1 290 ? -4.352 -0.112 -34.386 1.00 61.25 290 TYR A CA 1
ATOM 2293 C C . TYR A 1 290 ? -5.382 -1.170 -34.815 1.00 61.25 290 TYR A C 1
ATOM 2295 O O . TYR A 1 290 ? -5.025 -2.337 -34.968 1.00 61.25 290 TYR A O 1
ATOM 2303 N N . SER A 1 291 ? -6.637 -0.792 -35.093 1.00 60.88 291 SER A N 1
ATOM 2304 C CA . SER A 1 291 ? -7.629 -1.696 -35.701 1.00 60.88 291 SER A CA 1
ATOM 2305 C C . SER A 1 291 ? -7.108 -2.302 -37.006 1.00 60.88 291 SER A C 1
ATOM 2307 O O . SER A 1 291 ? -7.292 -3.490 -37.251 1.00 60.88 291 SER A O 1
ATOM 2309 N N . ASN A 1 292 ? -6.347 -1.526 -37.784 1.00 55.34 292 ASN A N 1
ATOM 2310 C CA . ASN A 1 292 ? -5.718 -1.986 -39.021 1.00 55.34 292 ASN A CA 1
ATOM 2311 C C . ASN A 1 292 ? -4.509 -2.904 -38.758 1.00 55.34 292 ASN A C 1
ATOM 2313 O O . ASN A 1 292 ? -4.122 -3.668 -39.632 1.00 55.34 292 ASN A O 1
ATOM 2317 N N . ILE A 1 293 ? -3.917 -2.882 -37.559 1.00 58.16 293 ILE A N 1
ATOM 2318 C CA . ILE A 1 293 ? -2.809 -3.769 -37.159 1.00 58.16 293 ILE A CA 1
ATOM 2319 C C . ILE A 1 293 ? -3.316 -5.145 -36.708 1.00 58.16 293 ILE A C 1
ATOM 2321 O O . ILE A 1 293 ? -2.536 -6.093 -36.677 1.00 58.16 293 ILE A O 1
ATOM 2325 N N . SER A 1 294 ? -4.619 -5.302 -36.444 1.00 60.66 294 SER A N 1
ATOM 2326 C CA . SER A 1 294 ? -5.224 -6.613 -36.160 1.00 60.66 294 SER A CA 1
ATOM 2327 C C . SER A 1 294 ? -5.188 -7.575 -37.360 1.00 60.66 294 SER A C 1
ATOM 2329 O O . SER A 1 294 ? -5.223 -8.792 -37.180 1.00 60.66 294 SER A O 1
ATOM 2331 N N . GLN A 1 295 ? -5.014 -7.051 -38.581 1.00 64.31 295 GLN A N 1
ATOM 2332 C CA . GLN A 1 295 ? -4.805 -7.829 -39.804 1.00 64.31 295 GLN A CA 1
ATOM 2333 C C . GLN A 1 295 ? -3.446 -7.501 -40.439 1.00 64.31 295 GLN A C 1
ATOM 2335 O O . GLN A 1 295 ? -3.366 -7.052 -41.587 1.00 64.31 295 GLN A O 1
ATOM 2340 N N . PRO A 1 296 ? -2.330 -7.777 -39.738 1.00 65.00 296 PRO A N 1
ATOM 2341 C CA . PRO A 1 296 ? -1.009 -7.427 -40.245 1.00 65.00 296 PRO A CA 1
ATOM 2342 C C . PRO A 1 296 ? -0.731 -8.162 -41.560 1.00 65.00 296 PRO A C 1
ATOM 2344 O O . PRO A 1 296 ? -0.086 -7.619 -42.446 1.00 65.00 296 PRO A O 1
ATOM 2347 N N . LYS A 1 297 ? -1.301 -9.364 -41.732 1.00 69.81 297 LYS A N 1
ATOM 2348 C CA . LYS A 1 297 ? -1.210 -10.162 -42.959 1.00 69.81 297 LYS A CA 1
ATOM 2349 C C . LYS A 1 297 ? -1.905 -9.510 -44.159 1.00 69.81 297 LYS A C 1
ATOM 2351 O O . LYS A 1 297 ? -1.409 -9.662 -45.272 1.00 69.81 297 LYS A O 1
ATOM 2356 N N . GLU A 1 298 ? -3.022 -8.808 -43.971 1.00 70.50 298 GLU A N 1
ATOM 2357 C CA . GLU A 1 298 ? -3.718 -8.136 -45.079 1.00 70.50 298 GLU A CA 1
ATOM 2358 C C . GLU A 1 298 ? -3.009 -6.845 -45.481 1.00 70.50 298 GLU A C 1
ATOM 2360 O O . GLU A 1 298 ? -2.7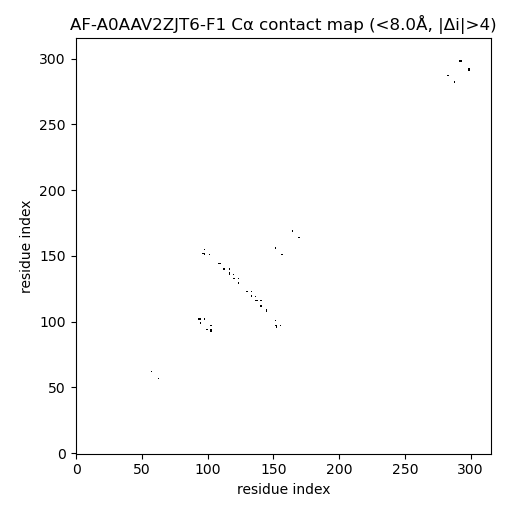90 -6.627 -46.671 1.00 70.50 298 GLU A O 1
ATOM 2365 N N . ASN A 1 299 ? -2.510 -6.074 -44.512 1.00 66.88 299 ASN A N 1
ATOM 2366 C CA . ASN A 1 299 ? -1.691 -4.893 -44.801 1.00 66.88 299 ASN A CA 1
ATOM 2367 C C . ASN A 1 299 ? -0.375 -5.259 -45.501 1.00 66.88 299 ASN A C 1
ATOM 2369 O O . ASN A 1 299 ? 0.037 -4.578 -46.437 1.00 66.88 299 ASN A O 1
ATOM 2373 N N . LEU A 1 300 ? 0.270 -6.363 -45.102 1.00 70.38 300 LEU A N 1
ATOM 2374 C CA . LEU A 1 300 ? 1.489 -6.856 -45.756 1.00 70.38 300 LEU A CA 1
ATOM 2375 C C . LEU A 1 300 ? 1.197 -7.356 -47.181 1.00 70.38 300 LEU A C 1
ATOM 2377 O O . LEU A 1 300 ? 1.975 -7.090 -48.094 1.00 70.38 300 LEU A O 1
ATOM 2381 N N . ARG A 1 301 ? 0.046 -8.009 -47.406 1.00 73.25 301 ARG A N 1
ATOM 2382 C CA . ARG A 1 301 ? -0.422 -8.371 -48.758 1.00 73.25 301 ARG A CA 1
ATOM 2383 C C . ARG A 1 301 ? -0.710 -7.143 -49.621 1.00 73.25 301 ARG A C 1
ATOM 2385 O O . ARG A 1 301 ? -0.400 -7.174 -50.807 1.00 73.25 301 ARG A O 1
ATOM 2392 N N . ALA A 1 302 ? -1.287 -6.083 -49.058 1.00 73.44 302 ALA A N 1
ATOM 2393 C CA . ALA A 1 302 ? -1.515 -4.833 -49.777 1.00 73.44 302 ALA A CA 1
ATOM 2394 C C . ALA A 1 302 ? -0.182 -4.174 -50.166 1.00 73.44 302 ALA A C 1
ATOM 2396 O O . ALA A 1 302 ? 0.012 -3.848 -51.330 1.00 73.44 302 ALA A O 1
ATOM 2397 N N . LEU A 1 303 ? 0.774 -4.081 -49.237 1.00 69.81 303 LEU A N 1
ATOM 2398 C CA . LEU A 1 303 ? 2.115 -3.543 -49.505 1.00 69.81 303 LEU A CA 1
ATOM 2399 C C . LEU A 1 303 ? 2.880 -4.345 -50.568 1.00 69.81 303 LEU A C 1
ATOM 2401 O O . LEU A 1 303 ? 3.508 -3.753 -51.440 1.00 69.81 303 LEU A O 1
ATOM 2405 N N . LEU A 1 304 ? 2.780 -5.678 -50.553 1.00 72.12 304 LEU A N 1
ATOM 2406 C CA . LEU A 1 304 ? 3.379 -6.539 -51.580 1.00 72.12 304 LEU A CA 1
ATOM 2407 C C . LEU A 1 304 ? 2.745 -6.356 -52.967 1.00 72.12 304 LEU A C 1
ATOM 2409 O O . LEU A 1 304 ? 3.438 -6.523 -53.964 1.00 72.12 304 LEU A O 1
ATOM 2413 N N . LYS A 1 305 ? 1.460 -5.985 -53.051 1.00 74.31 305 LYS A N 1
ATOM 2414 C CA . LYS A 1 305 ? 0.806 -5.655 -54.330 1.00 74.31 305 LYS A CA 1
ATOM 2415 C C . LYS A 1 305 ? 1.271 -4.318 -54.919 1.00 74.31 305 LYS A C 1
ATOM 2417 O O . LYS A 1 305 ? 1.153 -4.138 -56.125 1.00 74.31 305 LYS A O 1
ATOM 2422 N N . PHE A 1 306 ? 1.790 -3.405 -54.095 1.00 63.72 306 PHE A N 1
ATOM 2423 C CA . PHE A 1 306 ? 2.314 -2.102 -54.531 1.00 63.72 306 PHE A CA 1
ATOM 2424 C C . PHE A 1 306 ? 3.841 -2.078 -54.707 1.00 63.72 306 PHE A C 1
ATOM 2426 O O . PHE A 1 306 ? 4.392 -1.040 -55.073 1.00 63.72 306 PHE A O 1
ATOM 2433 N N . ALA A 1 307 ? 4.541 -3.192 -54.466 1.00 58.19 307 ALA A N 1
ATOM 2434 C CA . ALA A 1 307 ? 5.966 -3.288 -54.754 1.00 58.19 307 ALA A CA 1
ATOM 2435 C C . ALA A 1 307 ? 6.187 -3.265 -56.284 1.00 58.19 307 ALA A C 1
ATOM 2437 O O . ALA A 1 307 ? 5.609 -4.100 -56.987 1.00 58.19 307 ALA A O 1
ATOM 2438 N N . PRO A 1 308 ? 6.988 -2.329 -56.829 1.00 58.31 308 PRO A N 1
ATOM 2439 C CA . PRO A 1 308 ? 7.233 -2.262 -58.263 1.00 58.31 308 PRO A CA 1
ATOM 2440 C C . PRO A 1 308 ? 7.961 -3.525 -58.736 1.00 58.31 308 PRO A C 1
ATOM 2442 O O . PRO A 1 308 ? 8.915 -3.987 -58.108 1.00 58.31 308 PRO A O 1
ATOM 2445 N N . ALA A 1 309 ? 7.504 -4.080 -59.859 1.00 57.56 309 ALA A N 1
ATOM 2446 C CA . ALA A 1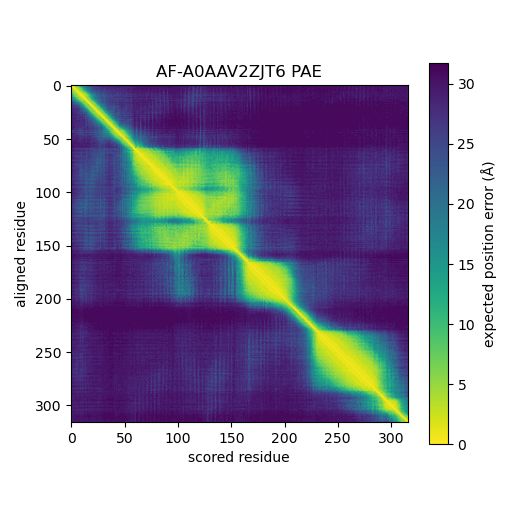 309 ? 8.120 -5.218 -60.527 1.00 57.56 309 ALA A CA 1
ATOM 2447 C C . ALA A 1 309 ? 9.483 -4.821 -61.120 1.00 57.56 309 ALA A C 1
ATOM 2449 O O . ALA A 1 309 ? 9.616 -4.590 -62.316 1.00 57.56 309 ALA A O 1
ATOM 2450 N N . THR A 1 310 ? 10.515 -4.722 -60.288 1.00 56.53 310 THR A N 1
ATOM 2451 C CA . THR A 1 310 ? 11.892 -4.490 -60.735 1.00 56.53 310 THR A CA 1
ATOM 2452 C C . THR A 1 310 ? 12.778 -5.636 -60.275 1.00 56.53 310 THR A C 1
ATOM 2454 O O . THR A 1 310 ? 13.507 -5.488 -59.301 1.00 56.53 310 THR A O 1
ATOM 2457 N N . ALA A 1 311 ? 12.682 -6.787 -60.954 1.00 53.81 311 ALA A N 1
ATOM 2458 C CA . ALA A 1 311 ? 13.728 -7.825 -60.966 1.00 53.81 311 ALA A CA 1
ATOM 2459 C C . ALA A 1 311 ? 13.488 -8.956 -61.998 1.00 53.81 311 ALA A C 1
ATOM 2461 O O . ALA A 1 311 ? 13.919 -10.081 -61.764 1.00 53.81 311 ALA A O 1
ATOM 2462 N N . GLN A 1 312 ? 12.808 -8.719 -63.126 1.00 49.88 312 GLN A N 1
ATOM 2463 C CA . GLN A 1 312 ? 12.744 -9.703 -64.225 1.00 49.88 312 GLN A CA 1
ATOM 2464 C C . GLN A 1 312 ? 12.798 -9.017 -65.596 1.00 49.88 312 GLN A C 1
ATOM 2466 O O . GLN A 1 312 ? 11.866 -9.099 -66.383 1.00 49.88 312 GLN A O 1
ATOM 2471 N N . ALA A 1 313 ? 13.883 -8.294 -65.871 1.00 51.59 313 ALA A N 1
ATOM 2472 C CA . ALA A 1 313 ? 14.205 -7.828 -67.223 1.00 51.59 313 ALA A CA 1
ATOM 2473 C C . ALA A 1 313 ? 15.717 -7.578 -67.358 1.00 51.59 313 ALA A C 1
ATOM 2475 O O . ALA A 1 313 ? 16.154 -6.461 -67.606 1.00 51.59 313 ALA A O 1
ATOM 2476 N N . SER A 1 314 ? 16.533 -8.609 -67.127 1.00 47.06 314 SER A N 1
ATOM 2477 C CA . SER A 1 314 ? 17.943 -8.631 -67.553 1.00 47.06 314 SER A CA 1
ATOM 2478 C C . SER A 1 314 ? 18.464 -10.072 -67.604 1.00 47.06 314 SER A C 1
ATOM 2480 O O . SER A 1 314 ? 19.400 -10.439 -66.898 1.00 47.06 314 SER A O 1
ATOM 2482 N N . ALA A 1 315 ? 17.785 -10.916 -68.377 1.00 47.81 315 ALA A N 1
ATOM 2483 C CA . ALA A 1 315 ? 18.283 -12.223 -68.798 1.00 47.81 315 ALA A CA 1
ATOM 2484 C C . ALA A 1 315 ? 17.525 -12.645 -70.064 1.00 47.81 315 ALA A C 1
ATOM 2486 O O . ALA A 1 315 ? 16.648 -13.508 -70.032 1.00 47.81 315 ALA A O 1
ATOM 2487 N N . SER A 1 316 ? 17.805 -11.958 -71.167 1.00 42.16 316 SER A N 1
ATOM 2488 C CA . SER A 1 316 ? 17.576 -12.412 -72.542 1.00 42.16 316 SER A CA 1
ATOM 2489 C C . SER A 1 316 ? 18.606 -11.717 -73.415 1.00 42.16 316 SER A C 1
ATOM 2491 O O . SER A 1 316 ? 18.682 -10.474 -73.302 1.00 42.16 316 SER A O 1
#

Organism: NCBI:txid4803

Secondary structure (DSSP, 8-state):
------PPPP-PPPPP-------------------------------------------HHHHHHHHHHHHHHHHHHHHHHHHHHHHHHHHHHHHHHS-HHHHHHHHHHHHHHHHHHHHHHHHTTT-GGGHHHHHHHHHHHHHHHHHHHHHHHHT-----------HHHHHHHHHHHHHHHHHHHHHHHHHHHHHHHHHHHHHHHHHTT-----------------STHHHHHHHHHHHHHHHHHHHHHHHHHHHHHHHHHHHHHHHHHHHHHHHHHHHHHHHHHHTTTGGGGG-HHHHHHHHHHTS---SSSS--

Sequence (316 aa):
MASGVRRGVEFDDPKDEEHEEHVARPSRRHTNSKEGSSSSCAFVFRVKKMRSSVRSSTAPAARKAQQNERVARKERSRKRKAEINAETAMEEELQSCLNDDQMALYRIVHTQVKKSLKRTKAEFATSSARRDIVRLTENNLQAMKTEFVAFLKEHAPENVAIHRRNLENARLKALLSMYQERLVELDKEANQWNEIETSVEQEEVVQDESTGSDSTLDATSPSSPTAIVLDIASDIRKNQHDAVKRLGSNASKLTVLDDSIKSIDRLVLLAELQKAKLFDTFHSSAFKGYSNISQPKENLRALLKFAPATAQASAS

Mean predicted aligned error: 24.05 Å

Foldseek 3Di:
DDDDDDDDDDDDDDDDDDDDDDDDDDDDDDDDDDDDDDDDDDPDPPPPPPPPPPPPPPDPVNVVVVVVVVVVVVVVVVVVVVVVVVVVVVLVVCVVQADPVLSVVLVVLVVVLVVVLVVLCVVCVPPPPCVVVSVVSNVVSVVVSVVSSVCCNVCVPPPCPVPPPPVVVVVVVVVVVVVVVVVVVVVVVVVVVVVVVVVVVVVVVVVVVDPDDDDDDDDDDPDDPPDPPPPVVVVVVVVVVVVVVVVVVVVVVVVVVVVVVVVVVVVVVVVVVVVVVVVVVCCCVVCVPCVVVVPVVVVVVVVVVPPDPPDPDDDD

pLDDT: mean 71.35, std 20.04, range [30.58, 96.81]